Protein AF-A0A151B4B2-F1 (afdb_monomer)

Radius of gyration: 19.48 Å; Cα contacts (8 Å, |Δi|>4): 189; chains: 1; bounding box: 44×30×53 Å

Foldseek 3Di:
DLLCLDPPRPCNVVVVVVLVVCVVVVHAAADEPLRLVVQLVVQLLVLLLCQLLCQLVVHDHLADPVLSVVLLVLADPVQNVVSVVSDPVCNVVGPSVVSLVVLCVDPVSVVSSVSSNVVSVVSSVCVCVVSVYDYQYQDPQLQVQLVVCCVPLVDDSSVSSQLSSCQVVVNQEDEDQDPSCVSPPPRNHHYHHD

Sequence (194 aa):
MLTLLYNKDPKNKECILTLKVLMNSGCNLYINDIISAEVLNNITKKLFINDIKYSALKTEPLNSKSNINLIISCFNKHDRKIIKERKLEKYNRIPFNKYFYNISKSDWKKDLLKIYYVKAVELHSLLVNSLNLKYLSIDRKTVDLAKQYMKEYMMSVNDSYHIACAEYNNINYFITLDSDFKALKKSKVIILKI

Mean predicted aligned error: 3.89 Å

Secondary structure (DSSP, 8-state):
-HHHH-TTSTTHHHHHHHHHHHHHTTPPPEEEHHHHHHHHHHHHHHHHHHHHHHHHHT---SS-HHHHHHHHHTS-HHHHHHHHHT-GGGGGGS-HHHHHHHHHTSTTTGGGGHHHHHHHHHHHHHHHHHTTPEEE---HHHHHHHHHHHHHH---HHHHHHHHHHHHTT--EEEES-SGGGG--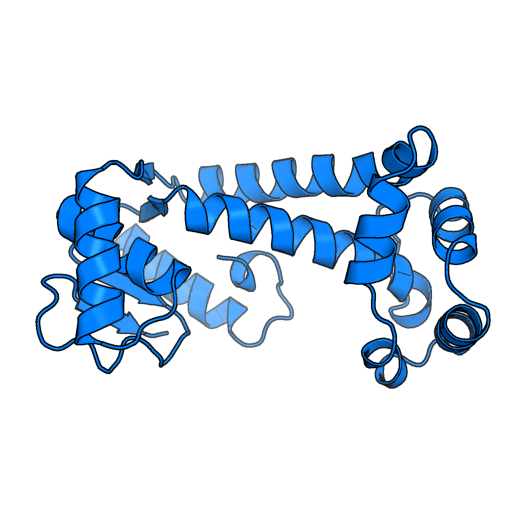S-SSEEEE-

Organism: NCBI:txid1121338

Structure (mmCIF, N/CA/C/O backbone):
data_AF-A0A151B4B2-F1
#
_entry.id   AF-A0A151B4B2-F1
#
loop_
_atom_site.group_PDB
_atom_site.id
_atom_site.type_symbol
_atom_site.label_atom_id
_atom_site.label_alt_id
_atom_site.label_comp_id
_atom_site.label_asym_id
_atom_site.label_entity_id
_atom_site.label_seq_id
_atom_site.pdbx_PDB_ins_code
_atom_site.Cartn_x
_atom_site.Cartn_y
_atom_site.Cartn_z
_atom_site.occupancy
_atom_site.B_iso_or_equiv
_atom_site.auth_seq_id
_atom_site.auth_comp_id
_atom_site.auth_asym_id
_atom_site.auth_atom_id
_atom_site.pdbx_PDB_model_num
ATOM 1 N N . MET A 1 1 ? 2.366 -0.061 8.784 1.00 86.12 1 MET A N 1
ATOM 2 C CA . MET A 1 1 ? 2.773 -1.381 8.228 1.00 86.12 1 MET A CA 1
ATOM 3 C C . MET A 1 1 ? 3.775 -1.284 7.086 1.00 86.12 1 MET A C 1
ATOM 5 O O . MET A 1 1 ? 4.838 -1.871 7.210 1.00 86.12 1 MET A O 1
ATOM 9 N N . LEU A 1 2 ? 3.485 -0.560 5.995 1.00 89.00 2 LEU A N 1
ATOM 10 C CA . LEU A 1 2 ? 4.384 -0.493 4.827 1.00 89.00 2 LEU A CA 1
ATOM 11 C C . LEU A 1 2 ? 5.820 -0.105 5.186 1.00 89.00 2 LEU A C 1
ATOM 13 O O . LEU A 1 2 ? 6.749 -0.762 4.732 1.00 89.00 2 LEU A O 1
ATOM 17 N N . THR A 1 3 ? 5.995 0.899 6.044 1.00 91.31 3 THR A N 1
ATOM 18 C CA . THR A 1 3 ? 7.295 1.351 6.560 1.00 91.31 3 THR A CA 1
ATOM 19 C C . THR A 1 3 ? 8.163 0.211 7.095 1.00 91.31 3 THR A C 1
ATOM 21 O O . THR A 1 3 ? 9.370 0.235 6.889 1.00 91.31 3 THR A O 1
ATOM 24 N N . LEU A 1 4 ? 7.578 -0.836 7.689 1.00 90.75 4 LEU A N 1
ATOM 25 C CA . LEU A 1 4 ? 8.310 -1.982 8.248 1.00 90.75 4 LEU A CA 1
ATOM 26 C C . LEU A 1 4 ? 8.973 -2.852 7.173 1.00 90.75 4 LEU A C 1
ATOM 28 O O . LEU A 1 4 ? 10.004 -3.462 7.433 1.00 90.75 4 LEU A O 1
ATOM 32 N N . LEU A 1 5 ? 8.414 -2.877 5.961 1.00 87.81 5 LEU A N 1
ATOM 33 C CA . LEU A 1 5 ? 8.931 -3.664 4.837 1.00 87.81 5 LEU A CA 1
ATOM 34 C C . LEU A 1 5 ? 10.086 -2.973 4.102 1.00 87.81 5 LEU A C 1
ATOM 36 O O . LEU A 1 5 ? 10.762 -3.602 3.291 1.00 87.81 5 LEU A O 1
ATOM 40 N N . TYR A 1 6 ? 10.316 -1.682 4.353 1.00 85.44 6 TYR A N 1
ATOM 41 C CA . TYR A 1 6 ? 11.319 -0.891 3.644 1.00 85.44 6 TYR A CA 1
ATOM 42 C C . TYR A 1 6 ? 12.344 -0.328 4.625 1.00 85.44 6 TYR A C 1
ATOM 44 O O . TYR A 1 6 ? 12.156 0.737 5.197 1.00 85.44 6 TYR A O 1
ATOM 52 N N . ASN A 1 7 ? 13.475 -1.018 4.762 1.00 84.75 7 ASN A N 1
ATOM 53 C CA . ASN A 1 7 ? 14.588 -0.626 5.636 1.00 84.75 7 ASN A CA 1
ATOM 54 C C . ASN A 1 7 ? 15.166 0.778 5.365 1.00 84.75 7 ASN A C 1
ATOM 56 O O . ASN A 1 7 ? 15.754 1.378 6.256 1.00 84.75 7 ASN A O 1
ATOM 60 N N . LYS A 1 8 ? 15.010 1.303 4.143 1.00 86.44 8 LYS A N 1
ATOM 61 C CA . LYS A 1 8 ? 15.430 2.662 3.763 1.00 86.44 8 LYS A CA 1
ATOM 62 C C . LYS A 1 8 ? 14.394 3.746 4.088 1.00 86.44 8 LYS A C 1
ATOM 64 O O . LYS A 1 8 ? 14.651 4.913 3.812 1.00 86.44 8 LYS A O 1
ATOM 69 N N . ASP A 1 9 ? 13.219 3.381 4.598 1.00 89.81 9 ASP A N 1
ATOM 70 C CA . ASP A 1 9 ? 12.218 4.355 5.033 1.00 89.81 9 ASP A CA 1
ATOM 71 C C . ASP A 1 9 ? 12.720 5.082 6.299 1.00 89.81 9 ASP A C 1
ATOM 73 O O . ASP A 1 9 ? 13.119 4.408 7.254 1.00 89.81 9 ASP A O 1
ATOM 77 N N . PRO A 1 10 ? 12.718 6.430 6.344 1.00 91.81 10 PRO A N 1
ATOM 78 C CA . PRO A 1 10 ? 13.235 7.186 7.487 1.00 91.81 10 PRO A CA 1
ATOM 79 C C . PRO A 1 10 ? 12.567 6.835 8.821 1.00 91.81 10 PRO A C 1
ATOM 81 O O . PRO A 1 10 ? 13.207 6.916 9.868 1.00 91.81 10 PRO A O 1
ATOM 84 N N . LYS A 1 11 ? 11.298 6.409 8.791 1.00 93.81 11 LYS A N 1
ATOM 85 C CA . LYS A 1 11 ? 10.523 6.027 9.978 1.00 93.81 11 LYS A CA 1
ATOM 86 C C . LYS A 1 11 ? 10.627 4.534 10.308 1.00 93.81 11 LYS A C 1
ATOM 88 O O . LYS A 1 11 ? 10.053 4.097 11.303 1.00 93.81 11 LYS A O 1
ATOM 93 N N . ASN A 1 12 ? 11.373 3.738 9.530 1.00 94.69 12 ASN A N 1
ATOM 94 C CA . ASN A 1 12 ? 11.485 2.285 9.719 1.00 94.69 12 ASN A CA 1
ATOM 95 C C . ASN A 1 12 ? 11.989 1.911 11.116 1.00 94.69 12 ASN A C 1
ATOM 97 O O . ASN A 1 12 ? 11.317 1.168 11.831 1.00 94.69 12 ASN A O 1
ATOM 101 N N . LYS A 1 13 ? 13.142 2.457 11.518 1.00 94.25 13 LYS A N 1
ATOM 102 C CA . LYS A 1 13 ? 13.772 2.135 12.806 1.00 94.25 13 LYS A CA 1
ATOM 103 C C . LYS A 1 13 ? 12.863 2.492 13.982 1.00 94.25 13 LYS A C 1
ATOM 105 O O . LYS A 1 13 ? 12.716 1.695 14.901 1.00 94.25 13 LYS A O 1
ATOM 110 N N . GLU A 1 14 ? 12.247 3.667 13.928 1.00 94.56 14 GLU A N 1
ATOM 111 C CA . GLU A 1 14 ? 11.328 4.148 14.958 1.00 94.56 14 GLU A CA 1
ATOM 112 C C . GLU A 1 14 ? 10.089 3.251 15.065 1.00 94.56 14 GLU A C 1
ATOM 114 O O . GLU A 1 14 ? 9.779 2.768 16.149 1.00 94.56 14 GLU A O 1
ATOM 119 N N . CYS A 1 15 ? 9.459 2.903 13.937 1.00 94.81 15 CYS A N 1
ATOM 120 C CA . CYS A 1 15 ? 8.319 1.984 13.919 1.00 94.81 15 CYS A CA 1
ATOM 121 C C . CYS A 1 15 ? 8.668 0.604 14.497 1.00 94.81 15 CYS A C 1
ATOM 123 O O . CYS A 1 15 ? 7.874 0.033 15.243 1.00 94.81 15 CYS A O 1
ATOM 125 N N . ILE A 1 16 ? 9.848 0.061 14.169 1.00 93.50 16 ILE A N 1
ATOM 126 C CA . ILE A 1 16 ? 10.309 -1.227 14.711 1.00 93.50 16 ILE A CA 1
ATOM 127 C C . ILE A 1 16 ? 10.479 -1.143 16.229 1.00 93.50 16 ILE A C 1
ATOM 129 O O . ILE A 1 16 ? 10.060 -2.058 16.936 1.00 93.50 16 ILE A O 1
ATOM 133 N N . LEU A 1 17 ? 11.095 -0.074 16.738 1.00 94.12 17 LEU A N 1
ATOM 134 C CA . LEU A 1 17 ? 11.304 0.105 18.175 1.00 94.12 17 LEU A CA 1
ATOM 135 C C . LEU A 1 17 ? 9.974 0.236 18.919 1.00 94.12 17 LEU A C 1
ATOM 137 O O . LEU A 1 17 ? 9.768 -0.477 19.898 1.00 94.12 17 LEU A O 1
ATOM 141 N N . THR A 1 18 ? 9.051 1.059 18.419 1.00 93.56 18 THR A N 1
ATOM 142 C CA . THR A 1 18 ? 7.719 1.216 19.020 1.00 93.56 18 THR A CA 1
ATOM 143 C C . THR A 1 18 ? 6.964 -0.109 19.060 1.00 93.56 18 THR A C 1
ATOM 145 O O . THR A 1 18 ? 6.427 -0.481 20.101 1.00 93.56 18 THR A O 1
ATOM 148 N N . LEU A 1 19 ? 6.965 -0.874 17.963 1.00 92.94 19 LEU A N 1
ATOM 149 C CA . LEU A 1 19 ? 6.299 -2.180 17.932 1.00 92.94 19 LEU A CA 1
ATOM 150 C C . LEU A 1 19 ? 6.933 -3.183 18.890 1.00 92.94 19 LEU A C 1
ATOM 152 O O . LEU A 1 19 ? 6.206 -3.900 19.570 1.00 92.94 19 LEU A O 1
ATOM 156 N N . LYS A 1 20 ? 8.266 -3.209 18.998 1.00 92.88 20 LYS A N 1
ATOM 157 C CA . LYS A 1 20 ? 8.953 -4.062 19.977 1.00 92.88 20 LYS A CA 1
ATOM 158 C C . LYS A 1 20 ? 8.528 -3.741 21.405 1.00 92.88 20 LYS A C 1
ATOM 160 O O . LYS A 1 20 ? 8.268 -4.665 22.166 1.00 92.88 20 LYS A O 1
ATOM 165 N N . VAL A 1 21 ? 8.435 -2.458 21.758 1.00 94.44 21 VAL A N 1
ATOM 166 C CA . VAL A 1 21 ? 7.967 -2.038 23.087 1.00 94.44 21 VAL A CA 1
ATOM 167 C C . VAL A 1 21 ? 6.544 -2.538 23.329 1.00 94.44 21 VAL A C 1
ATOM 169 O O . VAL A 1 21 ? 6.311 -3.217 24.321 1.00 94.44 21 VAL A O 1
ATOM 172 N N . LEU A 1 22 ? 5.621 -2.296 22.395 1.00 92.50 22 LEU A N 1
ATOM 173 C CA . LEU A 1 22 ? 4.224 -2.726 22.522 1.00 92.50 22 LEU A CA 1
ATOM 174 C C . LEU A 1 22 ? 4.087 -4.249 22.661 1.00 92.50 22 LEU A C 1
ATOM 176 O O . LEU A 1 22 ? 3.362 -4.729 23.529 1.00 92.50 22 LEU A O 1
ATOM 180 N N . MET A 1 23 ? 4.809 -5.013 21.840 1.00 92.06 23 MET A N 1
ATOM 181 C CA . MET A 1 23 ? 4.801 -6.477 21.910 1.00 92.06 23 MET A CA 1
ATOM 182 C C . MET A 1 23 ? 5.360 -6.980 23.247 1.00 92.06 23 MET A C 1
ATOM 184 O O . MET A 1 23 ? 4.764 -7.859 23.864 1.00 92.06 23 MET A O 1
ATOM 188 N N . ASN A 1 24 ? 6.454 -6.389 23.737 1.00 94.31 24 ASN A N 1
ATOM 189 C CA . ASN A 1 24 ? 7.050 -6.748 25.028 1.00 94.31 24 ASN A CA 1
ATOM 190 C C . ASN A 1 24 ? 6.163 -6.361 26.221 1.00 94.31 24 ASN A C 1
ATOM 192 O O . ASN A 1 24 ? 6.229 -7.004 27.264 1.00 94.31 24 ASN A O 1
ATOM 196 N N . SER A 1 25 ? 5.317 -5.341 26.070 1.00 94.19 25 SER A N 1
ATOM 197 C CA . SER A 1 25 ? 4.301 -4.957 27.056 1.00 94.19 25 SER A CA 1
ATOM 198 C C . SER A 1 25 ? 3.043 -5.836 27.017 1.00 94.19 25 SER A C 1
ATOM 200 O O . SER A 1 25 ? 2.088 -5.557 27.737 1.00 94.19 25 SER A O 1
ATOM 202 N N . GLY A 1 26 ? 3.011 -6.888 26.190 1.00 93.19 26 GLY A N 1
ATOM 203 C CA . GLY A 1 26 ? 1.876 -7.807 26.087 1.00 93.19 26 GLY A CA 1
ATOM 204 C C . GLY A 1 26 ? 0.701 -7.268 25.265 1.00 93.19 26 GLY A C 1
ATOM 205 O O . GLY A 1 26 ? -0.403 -7.811 25.347 1.00 93.19 26 GLY A O 1
ATOM 206 N N . CYS A 1 27 ? 0.899 -6.211 24.469 1.00 94.56 27 CYS A N 1
ATOM 207 C CA . CYS A 1 27 ? -0.156 -5.695 23.602 1.00 94.56 27 CYS A CA 1
ATOM 208 C C . CYS A 1 27 ? -0.474 -6.684 22.474 1.00 94.56 27 CYS A C 1
ATOM 210 O O . CYS A 1 27 ? 0.411 -7.168 21.769 1.00 94.56 27 CYS A O 1
ATOM 212 N N . ASN A 1 28 ? -1.767 -6.918 22.246 1.00 95.31 28 ASN A N 1
ATOM 213 C CA . ASN A 1 28 ? -2.236 -7.610 21.051 1.00 95.31 28 ASN A CA 1
ATOM 214 C C . ASN A 1 28 ? -2.260 -6.632 19.871 1.00 95.31 28 ASN A C 1
ATOM 216 O O . ASN A 1 28 ? -2.797 -5.530 19.990 1.00 95.31 28 ASN A O 1
ATOM 220 N N . LEU A 1 29 ? -1.710 -7.049 18.732 1.00 95.69 29 LEU A N 1
ATOM 221 C CA . LEU A 1 29 ? -1.694 -6.254 17.510 1.00 95.69 29 LEU A CA 1
ATOM 222 C C . LEU A 1 29 ? -2.810 -6.705 16.566 1.00 95.69 29 LEU A C 1
ATOM 224 O O . LEU A 1 29 ? -3.018 -7.901 16.351 1.00 95.69 29 LEU A O 1
ATOM 228 N N . TYR A 1 30 ? -3.507 -5.731 15.985 1.00 96.44 30 TYR A N 1
ATOM 229 C CA . TYR A 1 30 ? -4.660 -5.959 15.122 1.00 96.44 30 TYR A CA 1
ATOM 230 C C . TYR A 1 30 ? -4.512 -5.223 13.796 1.00 96.44 30 TYR A C 1
ATOM 232 O O . TYR A 1 30 ? -3.897 -4.158 13.725 1.00 96.44 30 TYR A O 1
ATOM 240 N N . ILE A 1 31 ? -5.128 -5.778 12.759 1.00 96.44 31 ILE A N 1
ATOM 241 C CA . ILE A 1 31 ? -5.321 -5.138 11.458 1.00 96.44 31 ILE A CA 1
ATOM 242 C C . ILE A 1 31 ? -6.750 -5.366 10.988 1.00 96.44 31 ILE A C 1
ATOM 244 O O . ILE A 1 31 ? -7.359 -6.374 11.329 1.00 96.44 31 ILE A O 1
ATOM 248 N N . ASN A 1 32 ? -7.283 -4.441 10.199 1.00 95.50 32 ASN A N 1
ATOM 249 C CA . ASN A 1 32 ? -8.583 -4.619 9.555 1.00 95.50 32 ASN A CA 1
ATOM 250 C C . ASN A 1 32 ? -8.430 -4.913 8.059 1.00 95.50 32 ASN A C 1
ATOM 252 O O . ASN A 1 32 ? -7.347 -4.760 7.482 1.00 95.50 32 ASN A O 1
ATOM 256 N N . ASP A 1 33 ? -9.542 -5.304 7.440 1.00 93.69 33 ASP A N 1
ATOM 257 C CA . ASP A 1 33 ? -9.607 -5.685 6.027 1.00 93.69 33 ASP A CA 1
ATOM 258 C C . ASP A 1 33 ? -9.089 -4.581 5.084 1.00 93.69 33 ASP A C 1
ATOM 260 O O . ASP A 1 33 ? -8.379 -4.872 4.119 1.00 93.69 33 ASP A O 1
ATOM 264 N N . ILE A 1 34 ? -9.376 -3.304 5.382 1.00 95.56 34 ILE A N 1
ATOM 265 C CA . ILE A 1 34 ? -8.927 -2.166 4.558 1.00 95.56 34 ILE A CA 1
ATOM 266 C C . ILE A 1 34 ? -7.413 -1.994 4.661 1.00 95.56 34 ILE A C 1
ATOM 268 O O . ILE A 1 34 ? -6.755 -1.919 3.625 1.00 95.56 34 ILE A O 1
ATOM 272 N N . ILE A 1 35 ? -6.844 -2.011 5.874 1.00 95.00 35 ILE A N 1
ATOM 273 C CA . ILE A 1 35 ? -5.385 -1.926 6.071 1.00 95.00 35 ILE A CA 1
ATOM 274 C C . ILE A 1 35 ? -4.697 -3.050 5.293 1.00 95.00 35 ILE A C 1
ATOM 276 O O . ILE A 1 35 ? -3.720 -2.808 4.584 1.00 95.00 35 ILE A O 1
ATOM 280 N N . SER A 1 36 ? -5.209 -4.279 5.394 1.00 95.31 36 SER A N 1
ATOM 281 C CA . SER A 1 36 ? -4.630 -5.425 4.691 1.00 95.31 36 SER A CA 1
ATOM 282 C C . SER A 1 36 ? -4.663 -5.240 3.168 1.00 95.31 36 SER A C 1
ATOM 284 O O . SER A 1 36 ? -3.625 -5.361 2.504 1.00 95.31 36 SER A O 1
ATOM 286 N N . ALA A 1 37 ? -5.817 -4.861 2.611 1.00 95.50 37 ALA A N 1
ATOM 287 C CA . ALA A 1 37 ? -5.979 -4.623 1.178 1.00 95.50 37 ALA A CA 1
ATOM 288 C C . ALA A 1 37 ? -5.073 -3.490 0.665 1.00 95.50 37 ALA A C 1
ATOM 290 O O . ALA A 1 37 ? -4.428 -3.620 -0.383 1.00 95.50 37 ALA A O 1
ATOM 291 N N . GLU A 1 38 ? -4.974 -2.387 1.406 1.00 95.00 38 GLU A N 1
ATOM 292 C CA . GLU A 1 38 ? -4.111 -1.259 1.059 1.00 95.00 38 GLU A CA 1
ATOM 293 C C . GLU A 1 38 ? -2.634 -1.625 1.100 1.00 95.00 38 GLU A C 1
ATOM 295 O O . GLU A 1 38 ? -1.881 -1.265 0.188 1.00 95.00 38 GLU A O 1
ATOM 300 N N . VAL A 1 39 ? -2.202 -2.352 2.132 1.00 95.44 39 VAL A N 1
ATOM 301 C CA . VAL A 1 39 ? -0.818 -2.811 2.252 1.00 95.44 39 VAL A CA 1
ATOM 302 C C . VAL A 1 39 ? -0.470 -3.719 1.074 1.00 95.44 39 VAL A C 1
ATOM 304 O O . VAL A 1 39 ? 0.532 -3.466 0.406 1.00 95.44 39 VAL A O 1
ATOM 307 N N . LEU A 1 40 ? -1.307 -4.708 0.745 1.00 96.62 40 LEU A N 1
ATOM 308 C CA . LEU A 1 40 ? -1.103 -5.594 -0.410 1.00 96.62 40 LEU A CA 1
ATOM 309 C C . LEU A 1 40 ? -0.999 -4.817 -1.731 1.00 96.62 40 LEU A C 1
ATOM 311 O O . LEU A 1 40 ? -0.064 -5.027 -2.512 1.00 96.62 40 LEU A O 1
ATOM 315 N N . ASN A 1 41 ? -1.918 -3.879 -1.970 1.00 95.38 41 ASN A N 1
ATOM 316 C CA . ASN A 1 41 ? -1.925 -3.044 -3.174 1.00 95.38 41 ASN A CA 1
ATOM 317 C C . ASN A 1 41 ? -0.643 -2.202 -3.285 1.00 95.38 41 ASN A C 1
ATOM 319 O O . ASN A 1 41 ? -0.023 -2.122 -4.349 1.00 95.38 41 ASN A O 1
ATOM 323 N N . ASN A 1 42 ? -0.215 -1.601 -2.176 1.00 95.12 42 ASN A N 1
ATOM 324 C CA . ASN A 1 42 ? 0.976 -0.760 -2.133 1.00 95.12 42 ASN A CA 1
ATOM 325 C C . ASN A 1 42 ? 2.272 -1.564 -2.277 1.00 95.12 42 ASN A C 1
ATOM 327 O O . ASN A 1 42 ? 3.171 -1.118 -2.993 1.00 95.12 42 ASN A O 1
ATOM 331 N N . ILE A 1 43 ? 2.376 -2.751 -1.667 1.00 96.50 43 ILE A N 1
ATOM 332 C CA . ILE A 1 43 ? 3.520 -3.650 -1.882 1.00 96.50 43 ILE A CA 1
ATOM 333 C C . ILE A 1 43 ? 3.606 -4.018 -3.363 1.00 96.50 43 ILE A C 1
ATOM 335 O O . ILE A 1 43 ? 4.648 -3.806 -3.980 1.00 96.50 43 ILE A O 1
ATOM 339 N N . THR A 1 44 ? 2.503 -4.484 -3.955 1.00 97.00 44 THR A N 1
ATOM 340 C CA . THR A 1 44 ? 2.454 -4.910 -5.364 1.00 97.00 44 THR A CA 1
ATOM 341 C C . THR A 1 44 ? 2.939 -3.801 -6.302 1.00 97.00 44 THR A C 1
ATOM 343 O O . THR A 1 44 ? 3.843 -4.008 -7.116 1.00 97.00 44 THR A O 1
ATOM 346 N N . LYS A 1 45 ? 2.394 -2.586 -6.152 1.00 95.31 45 LYS A N 1
ATOM 347 C CA . LYS A 1 45 ? 2.780 -1.421 -6.964 1.00 95.31 45 LYS A CA 1
ATOM 348 C C . LYS A 1 45 ? 4.238 -1.030 -6.755 1.00 95.31 45 LYS A C 1
ATOM 350 O O . LYS A 1 45 ? 4.929 -0.704 -7.718 1.00 95.31 45 LYS A O 1
ATOM 355 N N . LYS A 1 46 ? 4.725 -1.055 -5.515 1.00 94.88 46 LYS A N 1
ATOM 356 C CA . LYS A 1 46 ? 6.101 -0.661 -5.202 1.00 94.88 46 LYS A CA 1
ATOM 357 C C . LYS A 1 46 ? 7.116 -1.673 -5.732 1.00 94.88 46 LYS A C 1
ATOM 359 O O . LYS A 1 46 ? 8.133 -1.246 -6.271 1.00 94.88 46 LYS A O 1
ATOM 364 N N . LEU A 1 47 ? 6.817 -2.973 -5.676 1.00 96.06 47 LEU A N 1
ATOM 365 C CA . LEU A 1 47 ? 7.623 -4.017 -6.320 1.00 96.06 47 LEU A CA 1
ATOM 366 C C . LEU A 1 47 ? 7.715 -3.796 -7.834 1.00 96.06 47 LEU A C 1
ATOM 368 O O . LEU A 1 47 ? 8.818 -3.734 -8.369 1.00 96.06 47 LEU A O 1
ATOM 372 N N . PHE A 1 48 ? 6.578 -3.572 -8.501 1.00 97.69 48 PHE A N 1
ATOM 373 C CA . PHE A 1 48 ? 6.545 -3.241 -9.928 1.00 97.69 48 PHE A CA 1
ATOM 374 C C . PHE A 1 48 ? 7.417 -2.019 -10.254 1.00 97.69 48 PHE A C 1
ATOM 376 O O . PHE A 1 48 ? 8.268 -2.072 -11.137 1.00 97.69 48 PHE A O 1
ATOM 383 N N . ILE A 1 49 ? 7.249 -0.916 -9.519 1.00 96.19 49 ILE A N 1
ATOM 384 C CA . ILE A 1 49 ? 8.005 0.323 -9.752 1.00 96.19 49 ILE A CA 1
ATOM 385 C C . ILE A 1 49 ? 9.509 0.113 -9.531 1.00 96.19 49 ILE A C 1
ATOM 387 O O . ILE A 1 49 ? 10.315 0.636 -10.304 1.00 96.19 49 ILE A O 1
ATOM 391 N N . ASN A 1 50 ? 9.891 -0.626 -8.488 1.00 94.88 50 ASN A N 1
ATOM 392 C CA . ASN A 1 50 ? 11.290 -0.927 -8.191 1.00 94.88 50 ASN A CA 1
ATOM 393 C C . ASN A 1 50 ? 11.934 -1.743 -9.312 1.00 94.88 50 ASN A C 1
ATOM 395 O O . ASN A 1 50 ? 13.045 -1.417 -9.727 1.00 94.88 50 ASN A O 1
ATOM 399 N N . ASP A 1 51 ? 11.212 -2.714 -9.865 1.00 96.75 51 ASP A N 1
ATOM 400 C CA . ASP A 1 51 ? 11.676 -3.487 -11.012 1.00 96.75 51 ASP A CA 1
ATOM 401 C C . ASP A 1 51 ? 11.878 -2.625 -12.249 1.00 96.75 51 ASP A C 1
ATOM 403 O O . ASP A 1 51 ? 12.889 -2.771 -12.916 1.00 96.75 51 ASP A O 1
ATOM 407 N N . ILE A 1 52 ? 11.005 -1.660 -12.543 1.00 97.25 52 ILE A N 1
ATOM 408 C CA . ILE A 1 52 ? 11.252 -0.737 -13.669 1.00 97.25 52 ILE A CA 1
ATOM 409 C C . ILE A 1 52 ? 12.452 0.188 -13.394 1.00 97.25 52 ILE A C 1
ATOM 411 O O . ILE A 1 52 ? 13.139 0.643 -14.314 1.00 97.25 52 ILE A O 1
ATOM 415 N N . LYS A 1 53 ? 12.737 0.465 -12.118 1.00 96.06 53 LYS A N 1
ATOM 416 C CA . LYS A 1 53 ? 13.869 1.282 -11.659 1.00 96.06 53 LYS A CA 1
ATOM 417 C C . LYS A 1 53 ? 15.178 0.505 -11.512 1.00 96.06 53 LYS A C 1
ATOM 419 O O . LYS A 1 53 ? 16.198 1.153 -11.282 1.00 96.06 53 LYS A O 1
ATOM 424 N N . TYR A 1 54 ? 15.193 -0.821 -11.676 1.00 95.69 54 TYR A N 1
ATOM 425 C CA . TYR A 1 54 ? 16.334 -1.674 -11.307 1.00 95.69 54 TYR A CA 1
ATOM 426 C C . TYR A 1 54 ? 17.674 -1.191 -11.888 1.00 95.69 54 TYR A C 1
ATOM 428 O O . TYR A 1 54 ? 18.676 -1.103 -11.183 1.00 95.69 54 TYR A O 1
ATOM 436 N N . SER A 1 55 ? 17.676 -0.779 -13.162 1.00 91.56 55 SER A N 1
ATOM 437 C CA . SER A 1 55 ? 18.876 -0.296 -13.855 1.00 91.56 55 SER A CA 1
ATOM 438 C C . SER A 1 55 ? 19.404 1.025 -13.293 1.00 91.56 55 SER A C 1
ATOM 440 O O . SER A 1 55 ? 20.613 1.235 -13.260 1.00 91.56 55 SER A O 1
ATOM 442 N N . ALA A 1 56 ? 18.513 1.923 -12.867 1.00 93.88 56 ALA A N 1
ATOM 443 C CA . ALA A 1 56 ? 18.882 3.198 -12.257 1.00 93.88 56 ALA A CA 1
ATOM 444 C C . ALA A 1 56 ? 19.315 3.016 -10.793 1.00 93.88 56 ALA A C 1
ATOM 446 O O . ALA A 1 56 ? 20.233 3.685 -10.328 1.00 93.88 56 ALA A O 1
ATOM 447 N N . LEU A 1 57 ? 18.687 2.072 -10.086 1.00 92.44 57 LEU A N 1
ATOM 448 C CA . LEU A 1 57 ? 19.019 1.714 -8.706 1.00 92.44 57 LEU A CA 1
ATOM 449 C C . LEU A 1 57 ? 20.263 0.822 -8.589 1.00 92.44 57 LEU A C 1
ATOM 451 O O . LEU A 1 57 ? 20.776 0.666 -7.484 1.00 92.44 57 LEU A O 1
ATOM 455 N N . LYS A 1 58 ? 20.748 0.257 -9.704 1.00 93.00 58 LYS A N 1
ATOM 456 C CA . LYS A 1 58 ? 21.824 -0.749 -9.746 1.00 93.00 58 LYS A CA 1
ATOM 457 C C . LYS A 1 58 ? 21.524 -1.956 -8.846 1.00 93.00 58 LYS A C 1
ATOM 459 O O . LYS A 1 58 ? 22.407 -2.471 -8.170 1.00 93.00 58 LYS A O 1
ATOM 464 N N . THR A 1 59 ? 20.268 -2.392 -8.839 1.00 93.12 59 THR A N 1
ATOM 465 C CA . THR A 1 59 ? 19.799 -3.551 -8.072 1.00 93.12 59 THR A CA 1
ATOM 466 C C . THR A 1 59 ? 19.383 -4.678 -9.002 1.00 93.12 59 THR A C 1
ATOM 468 O O . THR A 1 59 ? 19.015 -4.445 -10.157 1.00 93.12 59 THR A O 1
ATOM 471 N N . GLU A 1 60 ? 19.407 -5.905 -8.494 1.00 94.81 60 GLU A N 1
ATOM 472 C CA . GLU A 1 60 ? 18.799 -7.034 -9.186 1.00 94.81 60 GLU A CA 1
ATOM 473 C C . GLU A 1 60 ? 17.266 -6.889 -9.172 1.00 94.81 60 GLU A C 1
ATOM 475 O O . GLU A 1 60 ? 16.703 -6.537 -8.129 1.00 94.81 60 GLU A O 1
ATOM 480 N N . PRO A 1 61 ? 16.587 -7.061 -10.319 1.00 96.81 61 PRO A N 1
ATOM 481 C CA . PRO A 1 61 ? 15.134 -7.036 -10.354 1.00 96.81 61 PRO A CA 1
ATOM 482 C C . PRO A 1 61 ? 14.536 -8.343 -9.826 1.00 96.81 61 PRO A C 1
ATOM 484 O O . PRO A 1 61 ? 15.131 -9.409 -9.960 1.00 96.81 61 PRO A O 1
ATOM 487 N N . LEU A 1 62 ? 13.318 -8.263 -9.296 1.00 96.50 62 LEU A N 1
ATOM 488 C CA . LEU A 1 62 ? 12.526 -9.427 -8.906 1.00 96.50 62 LEU A CA 1
ATOM 489 C C . LEU A 1 62 ? 12.100 -10.247 -10.133 1.00 96.50 62 LEU A C 1
ATOM 491 O O . LEU A 1 62 ? 12.152 -11.473 -10.116 1.00 96.50 62 LEU A O 1
ATOM 495 N N . ASN A 1 63 ? 11.644 -9.578 -11.191 1.00 97.25 63 ASN A N 1
ATOM 496 C CA . ASN A 1 63 ? 11.232 -10.202 -12.443 1.00 97.25 63 ASN A CA 1
ATOM 497 C C . ASN A 1 63 ? 12.420 -10.363 -13.401 1.00 97.25 63 ASN A C 1
ATOM 499 O O . ASN A 1 63 ? 13.434 -9.670 -13.306 1.00 97.25 63 ASN A O 1
ATOM 503 N N . SER A 1 64 ? 12.287 -11.255 -14.382 1.00 97.12 64 SER A N 1
ATOM 504 C CA . SER A 1 64 ? 13.335 -11.448 -15.381 1.00 97.12 64 SER A CA 1
ATOM 505 C C . SER A 1 64 ? 13.541 -10.173 -16.209 1.00 97.12 64 SER A C 1
ATOM 507 O O . SER A 1 64 ? 12.594 -9.458 -16.551 1.00 97.12 64 SER A O 1
ATOM 509 N N . LYS A 1 65 ? 14.791 -9.902 -16.604 1.00 96.81 65 LYS A N 1
ATOM 510 C CA . LYS A 1 65 ? 15.122 -8.744 -17.456 1.00 96.81 65 LYS A CA 1
ATOM 511 C C . LYS A 1 65 ? 14.333 -8.754 -18.774 1.00 96.81 65 LYS A C 1
ATOM 513 O O . LYS A 1 65 ? 13.943 -7.697 -19.260 1.00 96.81 65 LYS A O 1
ATOM 518 N N . SER A 1 66 ? 14.066 -9.942 -19.325 1.00 96.94 66 SER A N 1
ATOM 519 C CA . SER A 1 66 ? 13.233 -10.113 -20.522 1.00 96.94 66 SER A CA 1
ATOM 520 C C . SER A 1 66 ? 11.796 -9.635 -20.284 1.00 96.94 66 SER A C 1
ATOM 522 O O . SER A 1 66 ? 11.302 -8.773 -21.012 1.00 96.94 66 SER A O 1
ATOM 524 N N . ASN A 1 67 ? 11.159 -10.097 -19.204 1.00 97.62 67 ASN A N 1
ATOM 525 C CA . ASN A 1 67 ? 9.802 -9.679 -18.845 1.00 97.62 67 ASN A CA 1
ATOM 526 C C . ASN A 1 67 ? 9.726 -8.179 -18.564 1.00 97.62 67 ASN A C 1
ATOM 528 O O . ASN A 1 67 ? 8.785 -7.519 -18.995 1.00 97.62 67 ASN A O 1
ATOM 532 N N . ILE A 1 68 ? 10.737 -7.614 -17.903 1.00 97.69 68 ILE A N 1
ATOM 533 C CA . ILE A 1 68 ? 10.810 -6.170 -17.659 1.00 97.69 68 ILE A CA 1
ATOM 534 C C . ILE A 1 68 ? 10.886 -5.395 -18.975 1.00 97.69 68 ILE A C 1
ATOM 536 O O . ILE A 1 68 ? 10.183 -4.399 -19.136 1.00 97.69 68 ILE A O 1
ATOM 540 N N . ASN A 1 69 ? 11.665 -5.861 -19.952 1.00 96.88 69 ASN A N 1
ATOM 541 C CA . ASN A 1 69 ? 11.708 -5.237 -21.275 1.00 96.88 69 ASN A CA 1
ATOM 542 C C . ASN A 1 69 ? 10.349 -5.312 -21.991 1.00 96.88 69 ASN A C 1
ATOM 544 O O . ASN A 1 69 ? 9.921 -4.318 -22.584 1.00 96.88 69 ASN A O 1
ATOM 548 N N . LEU A 1 70 ? 9.636 -6.440 -21.891 1.00 97.25 70 LEU A N 1
ATOM 549 C CA . LEU A 1 70 ? 8.273 -6.581 -22.420 1.00 97.25 70 LEU A CA 1
ATOM 550 C C . LEU A 1 70 ? 7.293 -5.623 -21.728 1.00 97.25 70 LEU A C 1
ATOM 552 O O . LEU A 1 70 ? 6.508 -4.950 -22.399 1.00 97.25 70 LEU A O 1
ATOM 556 N N . ILE A 1 71 ? 7.378 -5.481 -20.407 1.00 97.56 71 ILE A N 1
ATOM 557 C CA . ILE A 1 71 ? 6.585 -4.512 -19.642 1.00 97.56 71 ILE A CA 1
ATOM 558 C C . ILE A 1 71 ? 6.883 -3.083 -20.116 1.00 97.56 71 ILE A C 1
ATOM 560 O O . ILE A 1 71 ? 5.963 -2.351 -20.480 1.00 97.56 71 ILE A O 1
ATOM 564 N N . ILE A 1 72 ? 8.159 -2.689 -20.176 1.00 97.44 72 ILE A N 1
ATOM 565 C CA . ILE A 1 72 ? 8.591 -1.348 -20.608 1.00 97.44 72 ILE A CA 1
ATOM 566 C C . ILE A 1 72 ? 8.172 -1.076 -22.057 1.00 97.44 72 ILE A C 1
ATOM 568 O O . ILE A 1 72 ? 7.862 0.064 -22.399 1.00 97.44 72 ILE A O 1
ATOM 572 N N . SER A 1 73 ? 8.098 -2.094 -22.918 1.00 96.25 73 SER A N 1
ATOM 573 C CA . SER A 1 73 ? 7.621 -1.929 -24.299 1.00 96.25 73 SER A CA 1
ATOM 574 C C . SER A 1 73 ? 6.181 -1.400 -24.372 1.00 96.25 73 SER A C 1
ATOM 576 O O . SER A 1 73 ? 5.849 -0.655 -25.296 1.00 96.25 73 SER A O 1
ATOM 578 N N . CYS A 1 74 ? 5.360 -1.680 -23.351 1.00 96.12 74 CYS A N 1
ATOM 579 C CA . CYS A 1 74 ? 3.994 -1.167 -23.229 1.00 96.12 74 CYS A CA 1
ATOM 580 C C . CYS A 1 74 ? 3.935 0.321 -22.842 1.00 96.12 74 CYS A C 1
ATOM 582 O O . CYS A 1 74 ? 2.859 0.918 -22.878 1.00 96.12 74 CYS A O 1
ATOM 584 N N . PHE A 1 75 ? 5.061 0.926 -22.453 1.00 97.88 75 PHE A N 1
ATOM 585 C CA . PHE A 1 75 ? 5.114 2.329 -22.056 1.00 97.88 75 PHE A CA 1
ATOM 586 C C . PHE A 1 75 ? 5.162 3.217 -23.296 1.00 97.88 75 PHE A C 1
ATOM 588 O O . PHE A 1 75 ? 5.654 2.794 -24.340 1.00 97.88 75 PHE A O 1
ATOM 595 N N . ASN A 1 76 ? 4.685 4.459 -23.214 1.00 97.94 76 ASN A N 1
ATOM 596 C CA . ASN A 1 76 ? 4.780 5.381 -24.347 1.00 97.94 76 ASN A CA 1
ATOM 597 C C . ASN A 1 76 ? 6.254 5.744 -24.661 1.00 97.94 76 ASN A C 1
ATOM 599 O O . ASN A 1 76 ? 7.166 5.534 -23.856 1.00 97.94 76 ASN A O 1
ATOM 603 N N . LYS A 1 77 ? 6.511 6.309 -25.850 1.00 97.75 77 LYS A N 1
ATOM 604 C CA . LYS A 1 77 ? 7.875 6.652 -26.305 1.00 97.75 77 LYS A CA 1
ATOM 605 C C . LYS A 1 77 ? 8.609 7.593 -25.339 1.00 97.75 77 LYS A C 1
ATOM 607 O O . LYS A 1 77 ? 9.810 7.416 -25.135 1.00 97.75 77 LYS A O 1
ATOM 612 N N . HIS A 1 78 ? 7.901 8.563 -24.765 1.00 97.38 78 HIS A N 1
ATOM 613 C CA . HIS A 1 78 ? 8.455 9.546 -23.836 1.00 97.38 78 HIS A CA 1
ATOM 614 C C . HIS A 1 78 ? 8.931 8.888 -22.533 1.00 97.38 78 HIS A C 1
ATOM 616 O O . HIS A 1 78 ? 10.086 9.047 -22.142 1.00 97.38 78 HIS A O 1
ATOM 622 N N . ASP A 1 79 ? 8.100 8.058 -21.912 1.00 97.56 79 ASP A N 1
ATOM 623 C CA . ASP A 1 79 ? 8.410 7.437 -20.622 1.00 97.56 79 ASP A CA 1
ATOM 624 C C . ASP A 1 79 ? 9.498 6.368 -20.762 1.00 97.56 79 ASP A C 1
ATOM 626 O O . ASP A 1 79 ? 10.384 6.260 -19.914 1.00 97.56 79 ASP A O 1
ATOM 630 N N . ARG A 1 80 ? 9.528 5.644 -21.891 1.00 97.44 80 ARG A N 1
ATOM 631 C CA . ARG A 1 80 ? 10.657 4.757 -22.223 1.00 97.44 80 ARG A CA 1
ATOM 632 C C . ARG A 1 80 ? 11.975 5.522 -22.339 1.00 97.44 80 ARG A C 1
ATOM 634 O O . ARG A 1 80 ? 13.011 4.991 -21.944 1.00 97.44 80 ARG A O 1
ATOM 641 N N . LYS A 1 81 ? 11.961 6.749 -22.877 1.00 97.00 81 LYS A N 1
ATOM 642 C CA . LYS A 1 81 ? 13.159 7.602 -22.939 1.00 97.00 81 LYS A CA 1
ATOM 643 C C . LYS A 1 81 ? 13.631 7.963 -21.530 1.00 97.00 81 LYS A C 1
ATOM 645 O O . LYS A 1 81 ? 14.810 7.787 -21.247 1.00 97.00 81 LYS A O 1
ATOM 650 N N . ILE A 1 82 ? 12.718 8.352 -20.637 1.00 96.69 82 ILE A N 1
ATOM 651 C CA . ILE A 1 82 ? 13.046 8.637 -19.229 1.00 96.69 82 ILE A CA 1
ATOM 652 C C . ILE A 1 82 ? 13.713 7.429 -18.557 1.00 96.69 82 ILE A C 1
ATOM 654 O O . ILE A 1 82 ? 14.749 7.581 -17.912 1.00 96.69 82 ILE A O 1
ATOM 658 N N . ILE A 1 83 ? 13.166 6.224 -18.740 1.00 96.12 83 ILE A N 1
ATOM 659 C CA . ILE A 1 83 ? 13.735 4.996 -18.157 1.00 96.12 83 ILE A CA 1
ATOM 660 C C . ILE A 1 83 ? 15.155 4.740 -18.684 1.00 96.12 83 ILE A C 1
ATOM 662 O O . ILE A 1 83 ? 16.059 4.409 -17.916 1.00 96.12 83 ILE A O 1
ATOM 666 N N . LYS A 1 84 ? 15.386 4.940 -19.989 1.00 94.88 84 LYS A N 1
ATOM 667 C CA . LYS A 1 84 ? 16.713 4.777 -20.610 1.00 94.88 84 LYS A CA 1
ATOM 668 C C . LYS A 1 84 ? 17.754 5.762 -20.084 1.00 94.88 84 LYS A C 1
ATOM 670 O O . LYS A 1 84 ? 18.928 5.412 -20.043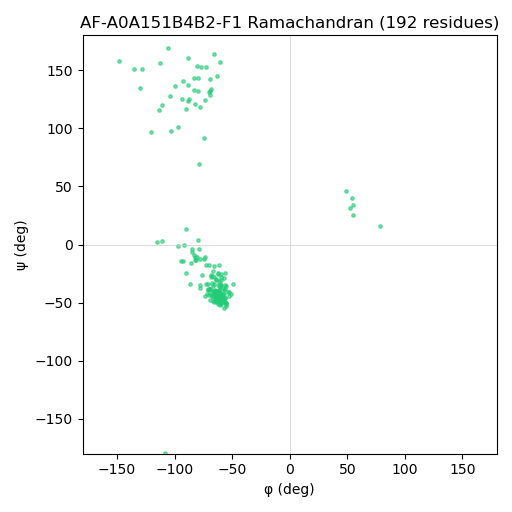 1.00 94.88 84 LYS A O 1
ATOM 675 N N . GLU A 1 85 ? 17.342 6.957 -19.667 1.00 95.00 85 GLU A N 1
ATOM 676 C CA . GLU A 1 85 ? 18.244 7.959 -19.086 1.00 95.00 85 GLU A CA 1
ATOM 677 C C . GLU A 1 85 ? 18.764 7.563 -17.694 1.00 95.00 85 GLU A C 1
ATOM 679 O O . GLU A 1 85 ? 19.763 8.123 -17.253 1.00 95.00 85 GLU A O 1
ATOM 684 N N . ARG A 1 86 ? 18.121 6.601 -17.006 1.00 93.62 86 ARG A N 1
ATOM 685 C CA . ARG A 1 86 ? 18.532 6.062 -15.689 1.00 93.62 86 ARG A CA 1
ATOM 686 C C . ARG A 1 86 ? 18.700 7.121 -14.587 1.00 93.62 86 ARG A C 1
ATOM 688 O O . ARG A 1 86 ? 19.417 6.910 -13.614 1.00 93.62 86 ARG A O 1
ATOM 695 N N . LYS A 1 87 ? 18.002 8.246 -14.729 1.00 93.06 87 LYS A N 1
ATOM 696 C CA . LYS A 1 87 ? 17.986 9.377 -13.795 1.00 93.06 87 LYS A CA 1
ATOM 697 C C . LYS A 1 87 ? 16.784 9.276 -12.863 1.00 93.06 87 LYS A C 1
ATOM 699 O O . LYS A 1 87 ? 15.663 9.560 -13.289 1.00 93.06 87 LYS A O 1
ATOM 704 N N . LEU A 1 88 ? 16.993 8.823 -11.623 1.00 91.56 88 LEU A N 1
ATOM 705 C CA . LEU A 1 88 ? 15.920 8.521 -10.660 1.00 91.56 88 LEU A CA 1
ATOM 706 C C . LEU A 1 88 ? 14.980 9.707 -10.418 1.00 91.56 88 LEU A C 1
ATOM 708 O O . LEU A 1 88 ? 13.771 9.512 -10.307 1.00 91.56 88 LEU A O 1
ATOM 712 N N . GLU A 1 89 ? 15.507 10.929 -10.419 1.00 93.56 89 GLU A N 1
ATOM 713 C CA . GLU A 1 89 ? 14.755 12.171 -10.240 1.00 93.56 89 GLU A CA 1
ATOM 714 C C . GLU A 1 89 ? 13.680 12.384 -11.318 1.00 93.56 89 GLU A C 1
ATOM 716 O O . GLU A 1 89 ? 12.662 13.033 -11.078 1.00 93.56 89 GLU A O 1
ATOM 721 N N . LYS A 1 90 ? 13.851 11.789 -12.505 1.00 93.31 90 LYS A N 1
ATOM 722 C CA . LYS A 1 90 ? 12.885 11.897 -13.605 1.00 93.31 90 LYS A CA 1
ATOM 723 C C . LYS A 1 90 ? 11.762 10.867 -13.533 1.00 93.31 90 LYS A C 1
ATOM 725 O O . LYS A 1 90 ? 10.734 11.061 -14.178 1.00 93.31 90 LYS A O 1
ATOM 730 N N . TYR A 1 91 ? 11.907 9.802 -12.742 1.00 93.75 91 TYR A N 1
ATOM 731 C CA . TYR A 1 91 ? 10.912 8.725 -12.677 1.00 93.75 91 TYR A CA 1
ATOM 732 C C . TYR A 1 91 ? 9.580 9.186 -12.076 1.00 93.75 91 TYR A C 1
ATOM 734 O O . TYR A 1 91 ? 8.551 8.598 -12.390 1.00 93.75 91 TYR A O 1
ATOM 742 N N . ASN A 1 92 ? 9.568 10.261 -11.281 1.00 92.31 92 ASN A N 1
ATOM 743 C CA . ASN A 1 92 ? 8.337 10.849 -10.734 1.00 92.31 92 ASN A CA 1
ATOM 744 C C . ASN A 1 92 ? 7.380 11.360 -11.826 1.00 92.31 92 ASN A C 1
ATOM 746 O O . ASN A 1 92 ? 6.197 11.547 -11.570 1.00 92.31 92 ASN A O 1
ATOM 750 N N . ARG A 1 93 ? 7.882 11.562 -13.052 1.00 94.12 93 ARG A N 1
ATOM 751 C CA . ARG A 1 93 ? 7.089 11.985 -14.215 1.00 94.12 93 ARG A CA 1
ATOM 752 C C . ARG A 1 93 ? 6.349 10.828 -14.890 1.00 94.12 93 ARG A C 1
ATOM 754 O O . ARG A 1 93 ? 5.491 11.074 -15.730 1.00 94.12 93 ARG A O 1
ATOM 761 N N . ILE A 1 94 ? 6.693 9.579 -14.566 1.00 96.56 94 ILE A N 1
ATOM 762 C CA . ILE A 1 94 ? 6.113 8.395 -15.203 1.00 96.56 94 ILE A CA 1
ATOM 763 C C . ILE A 1 94 ? 4.848 7.976 -14.438 1.00 96.56 94 ILE A C 1
ATOM 765 O O . ILE A 1 94 ? 4.929 7.661 -13.247 1.00 96.56 94 ILE A O 1
ATOM 769 N N . PRO A 1 95 ? 3.679 7.879 -15.098 1.00 97.00 95 PRO A N 1
ATOM 770 C CA . PRO A 1 95 ? 2.434 7.461 -14.460 1.00 97.00 95 PRO A CA 1
ATOM 771 C C . PRO A 1 95 ? 2.377 5.931 -14.289 1.00 97.00 95 PRO A C 1
ATOM 773 O O . PRO A 1 95 ? 1.592 5.247 -14.946 1.00 97.00 95 PRO A O 1
ATOM 776 N N . PHE A 1 96 ? 3.202 5.366 -13.402 1.00 97.25 96 PHE A N 1
ATOM 777 C CA . PHE A 1 96 ? 3.333 3.909 -13.217 1.00 97.25 96 PHE A CA 1
ATOM 778 C C . PHE A 1 96 ? 2.008 3.187 -12.972 1.00 97.25 96 PHE A C 1
ATOM 780 O O . PHE A 1 96 ? 1.781 2.133 -13.561 1.00 97.25 96 PHE A O 1
ATOM 787 N N . ASN A 1 97 ? 1.114 3.771 -12.169 1.00 95.50 97 ASN A N 1
ATOM 788 C CA . ASN A 1 97 ? -0.199 3.185 -11.897 1.00 95.50 97 ASN A CA 1
ATOM 789 C C . ASN A 1 97 ? -0.999 2.978 -13.189 1.00 95.50 97 ASN A C 1
ATOM 791 O O . ASN A 1 97 ? -1.575 1.914 -13.384 1.00 95.50 97 ASN A O 1
ATOM 795 N N . LYS A 1 98 ? -0.973 3.951 -14.110 1.00 96.81 98 LYS A N 1
ATOM 796 C CA . LYS A 1 98 ? -1.649 3.837 -15.410 1.00 96.81 98 LYS A CA 1
ATOM 797 C C . LYS A 1 98 ? -1.117 2.643 -16.202 1.00 96.81 98 LYS A C 1
ATOM 799 O O . LYS A 1 98 ? -1.904 1.885 -16.759 1.00 96.81 98 LYS A O 1
ATOM 804 N N . TYR A 1 99 ? 0.201 2.456 -16.234 1.00 97.38 99 TYR A N 1
ATOM 805 C CA . TYR A 1 99 ? 0.805 1.323 -16.935 1.00 97.38 99 TYR A CA 1
ATOM 806 C C . TYR A 1 99 ? 0.476 -0.011 -16.284 1.00 97.38 99 TYR A C 1
ATOM 808 O O . TYR A 1 99 ? 0.080 -0.933 -16.989 1.00 97.38 99 TYR A O 1
ATOM 816 N N . PHE A 1 100 ? 0.571 -0.091 -14.959 1.00 96.75 100 PHE A N 1
ATOM 817 C CA . PHE A 1 100 ? 0.214 -1.288 -14.209 1.00 96.75 100 PHE A CA 1
ATOM 818 C C . PHE A 1 100 ? -1.226 -1.730 -14.517 1.00 96.75 100 PHE A C 1
ATOM 820 O O . PHE A 1 100 ? -1.442 -2.860 -14.950 1.00 96.75 100 PHE A O 1
ATOM 827 N N . TYR A 1 101 ? -2.195 -0.812 -14.411 1.00 94.88 101 TYR A N 1
ATOM 828 C CA . TYR A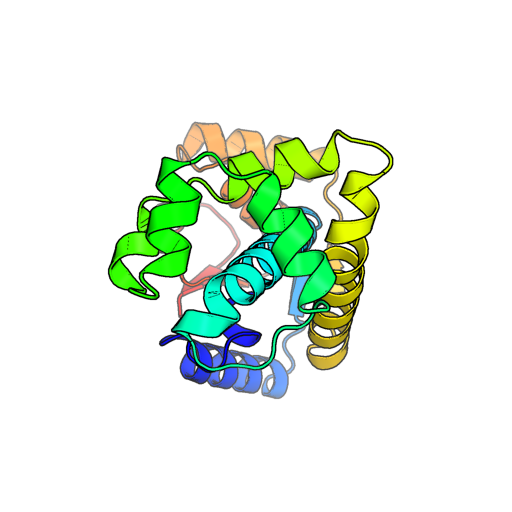 1 101 ? -3.605 -1.098 -14.702 1.00 94.88 101 TYR A CA 1
ATOM 829 C C . TYR A 1 101 ? -3.876 -1.426 -16.175 1.00 94.88 101 TYR A C 1
ATOM 831 O O . TYR A 1 101 ? -4.752 -2.227 -16.482 1.00 94.88 101 TYR A O 1
ATOM 839 N N . ASN A 1 102 ? -3.158 -0.812 -17.115 1.00 95.12 102 ASN A N 1
ATOM 840 C CA . ASN A 1 102 ? -3.339 -1.124 -18.533 1.00 95.12 102 ASN A CA 1
ATOM 841 C C . ASN A 1 102 ? -2.798 -2.513 -18.886 1.00 95.12 102 ASN A C 1
ATOM 843 O O . ASN A 1 102 ? -3.408 -3.228 -19.676 1.00 95.12 102 ASN A O 1
ATOM 847 N N . ILE A 1 103 ? -1.668 -2.902 -18.296 1.00 95.81 103 ILE A N 1
ATOM 848 C CA . ILE A 1 103 ? -1.076 -4.230 -18.478 1.00 95.81 103 ILE A CA 1
ATOM 849 C C . ILE A 1 103 ? -1.986 -5.297 -17.857 1.00 95.81 103 ILE A C 1
ATOM 851 O O . ILE A 1 103 ? -2.223 -6.323 -18.490 1.00 95.81 103 ILE A O 1
ATOM 855 N N . SER A 1 104 ? -2.569 -5.034 -16.682 1.00 93.56 104 SER A N 1
ATOM 856 C CA . SER A 1 104 ? -3.451 -5.988 -15.994 1.00 93.56 104 SER A CA 1
ATOM 857 C C . SER A 1 104 ? -4.762 -6.284 -16.732 1.00 93.56 104 SER A C 1
ATOM 859 O O . SER A 1 104 ? -5.407 -7.281 -16.431 1.00 93.56 104 SER A O 1
ATOM 861 N N . LYS A 1 105 ? -5.173 -5.436 -17.685 1.00 93.31 105 LYS A N 1
ATOM 862 C CA . LYS A 1 105 ? -6.391 -5.624 -18.496 1.00 93.31 105 LYS A CA 1
ATOM 863 C C . LYS A 1 105 ? -6.210 -6.560 -19.693 1.00 93.31 105 LYS A C 1
ATOM 865 O O . LYS A 1 105 ? -7.192 -6.891 -20.344 1.00 93.31 105 LYS A O 1
ATOM 870 N N . SER A 1 106 ? -4.979 -6.941 -20.029 1.00 92.62 106 SER A N 1
ATOM 871 C CA . SER A 1 106 ? -4.694 -7.814 -21.169 1.00 92.62 106 SER A CA 1
ATOM 872 C C . SER A 1 106 ? -4.378 -9.225 -20.686 1.00 92.62 106 SER A C 1
ATOM 874 O O . SER A 1 106 ? -3.491 -9.406 -19.854 1.00 92.62 106 SER A O 1
ATOM 876 N N . ASP A 1 107 ? -5.071 -10.223 -21.239 1.00 87.75 107 ASP A N 1
ATOM 877 C CA . ASP A 1 107 ? -5.006 -11.604 -20.749 1.00 87.75 107 ASP A CA 1
ATOM 878 C C . ASP A 1 107 ? -3.623 -12.238 -20.795 1.00 87.75 107 ASP A C 1
ATOM 880 O O . ASP A 1 107 ? -3.283 -12.988 -19.891 1.00 87.75 107 ASP A O 1
ATOM 884 N N . TRP A 1 108 ? -2.802 -11.906 -21.790 1.00 88.75 108 TRP A N 1
ATOM 885 C CA . TRP A 1 108 ? -1.429 -12.404 -21.849 1.00 88.75 108 TRP A CA 1
ATOM 886 C C . TRP A 1 108 ? -0.456 -11.519 -21.061 1.00 88.75 108 TRP A C 1
ATOM 888 O O . TRP A 1 108 ? 0.507 -12.003 -20.472 1.00 88.75 108 TRP A O 1
ATOM 898 N N . LYS A 1 109 ? -0.685 -10.197 -21.023 1.00 90.56 109 LYS A N 1
ATOM 899 C CA . LYS A 1 109 ? 0.229 -9.266 -20.343 1.00 90.56 109 LYS A CA 1
ATOM 900 C C . LYS A 1 109 ? 0.0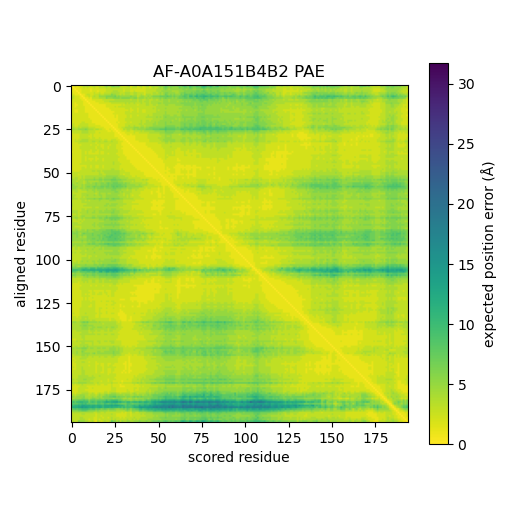85 -9.312 -18.828 1.00 90.56 109 LYS A C 1
ATOM 902 O O . LYS A 1 109 ? 1.051 -9.004 -18.134 1.00 90.56 109 LYS A O 1
ATOM 907 N N . LYS A 1 110 ? -1.086 -9.689 -18.304 1.00 92.38 110 LYS A N 1
ATOM 908 C CA . LYS A 1 110 ? -1.315 -9.804 -16.856 1.00 92.38 110 LYS A CA 1
ATOM 909 C C . LYS A 1 110 ? -0.367 -10.816 -16.208 1.00 92.38 110 LYS A C 1
ATOM 911 O O . LYS A 1 110 ? 0.065 -10.589 -15.080 1.00 92.38 110 LYS A O 1
ATOM 916 N N . ASP A 1 111 ? 0.051 -11.850 -16.939 1.00 94.81 111 ASP A N 1
ATOM 917 C CA . ASP A 1 111 ? 1.002 -12.848 -16.440 1.00 94.81 111 ASP A CA 1
ATOM 918 C C . ASP A 1 111 ? 2.389 -12.252 -16.169 1.00 94.81 111 ASP A C 1
ATOM 920 O O . ASP A 1 111 ? 3.064 -12.671 -15.228 1.00 94.81 111 ASP A O 1
ATOM 924 N N . LEU A 1 112 ? 2.777 -11.188 -16.887 1.00 95.88 112 LEU A N 1
ATOM 925 C CA . LEU A 1 112 ? 4.005 -10.435 -16.600 1.00 95.88 112 LEU A CA 1
ATOM 926 C C . LEU A 1 112 ? 3.973 -9.784 -15.209 1.00 95.88 112 LEU A C 1
ATOM 928 O O . LEU A 1 112 ? 5.029 -9.508 -14.640 1.00 95.88 112 LEU A O 1
ATOM 932 N N . LEU A 1 113 ? 2.777 -9.534 -14.663 1.00 96.75 113 LEU A N 1
ATOM 933 C CA . LEU A 1 113 ? 2.584 -8.930 -13.346 1.00 96.75 113 LEU A CA 1
ATOM 934 C C . LEU A 1 113 ? 2.445 -9.963 -12.223 1.00 96.75 113 LEU A C 1
ATOM 936 O O . LEU A 1 113 ? 2.555 -9.589 -11.055 1.00 96.75 113 LEU A O 1
ATOM 940 N N . LYS A 1 114 ? 2.226 -11.247 -12.543 1.00 96.00 114 LYS A N 1
ATOM 941 C CA . LYS A 1 114 ? 1.928 -12.311 -11.567 1.00 96.00 114 LYS A CA 1
ATOM 942 C C . LYS A 1 114 ? 2.964 -12.391 -10.448 1.00 96.00 114 LYS A C 1
ATOM 944 O O . LYS A 1 114 ? 2.594 -12.519 -9.285 1.00 96.00 114 LYS A O 1
ATOM 949 N N . ILE A 1 115 ? 4.247 -12.248 -10.781 1.00 97.44 115 ILE A N 1
ATOM 950 C CA . ILE A 1 115 ? 5.338 -12.289 -9.799 1.00 97.44 115 ILE A CA 1
ATOM 951 C C . ILE A 1 115 ? 5.210 -11.200 -8.722 1.00 97.44 115 ILE A C 1
ATOM 953 O O . ILE A 1 115 ? 5.512 -11.453 -7.559 1.00 97.44 115 ILE A O 1
ATOM 957 N N . TYR A 1 116 ? 4.698 -10.014 -9.071 1.00 97.75 116 TYR A N 1
ATOM 958 C CA . TYR A 1 116 ? 4.497 -8.924 -8.113 1.00 97.75 116 TYR A CA 1
ATOM 959 C C . TYR A 1 116 ? 3.370 -9.235 -7.134 1.00 97.75 116 TYR A C 1
ATOM 961 O O . TYR A 1 116 ? 3.505 -8.942 -5.950 1.00 97.75 116 TYR A O 1
ATOM 969 N N . TYR A 1 117 ? 2.291 -9.860 -7.611 1.00 97.19 117 TYR A N 1
ATOM 970 C CA . TYR A 1 117 ? 1.187 -10.301 -6.758 1.00 97.19 117 TYR A CA 1
ATOM 971 C C . TYR A 1 117 ? 1.618 -11.423 -5.815 1.00 97.19 117 TYR A C 1
ATOM 973 O O . TYR A 1 117 ? 1.396 -11.318 -4.612 1.00 97.19 117 TYR A O 1
ATOM 981 N N . VAL A 1 118 ? 2.287 -12.456 -6.341 1.00 97.88 118 VAL A N 1
ATOM 982 C CA . VAL A 1 118 ? 2.810 -13.570 -5.530 1.00 97.88 118 VAL A CA 1
ATOM 983 C C . VAL A 1 118 ? 3.727 -13.030 -4.438 1.00 97.88 118 VAL A C 1
ATOM 985 O O . VAL A 1 118 ? 3.516 -13.302 -3.257 1.00 97.88 118 VAL A O 1
ATOM 988 N N . LYS A 1 119 ? 4.683 -12.171 -4.807 1.00 97.81 119 LYS A N 1
ATOM 989 C CA . LYS A 1 119 ? 5.624 -11.621 -3.836 1.00 97.81 119 LYS A CA 1
ATOM 990 C C . LYS A 1 119 ? 4.966 -10.679 -2.828 1.00 97.81 119 LYS A C 1
ATOM 992 O O . LYS A 1 119 ? 5.382 -10.642 -1.673 1.00 97.81 119 LYS A O 1
ATOM 997 N N . ALA A 1 120 ? 3.939 -9.929 -3.228 1.00 97.56 120 ALA A N 1
ATOM 998 C CA . ALA A 1 120 ? 3.186 -9.087 -2.305 1.00 97.56 120 ALA A CA 1
ATOM 999 C C . ALA A 1 120 ? 2.439 -9.909 -1.249 1.00 97.56 120 ALA A C 1
ATOM 1001 O O . ALA A 1 120 ? 2.485 -9.550 -0.073 1.00 97.56 120 ALA A O 1
ATOM 1002 N N . VAL A 1 121 ? 1.816 -11.023 -1.651 1.00 97.94 121 VAL A N 1
ATOM 1003 C CA . VAL A 1 121 ? 1.168 -11.964 -0.725 1.00 97.94 121 VAL A CA 1
ATOM 1004 C C . VAL A 1 121 ? 2.193 -12.568 0.231 1.00 97.94 121 VAL A C 1
ATOM 1006 O O . VAL A 1 121 ? 1.973 -12.535 1.436 1.00 97.94 121 VAL A O 1
ATOM 1009 N N . GLU A 1 122 ? 3.340 -13.039 -0.268 1.00 97.69 122 GLU A N 1
ATOM 1010 C CA . GLU A 1 122 ? 4.419 -13.567 0.583 1.00 97.69 122 GLU A CA 1
ATOM 1011 C C . GLU A 1 122 ? 4.881 -12.552 1.637 1.00 97.69 122 GLU A C 1
ATOM 1013 O O . GLU A 1 122 ? 4.956 -12.877 2.821 1.00 97.69 122 GLU A O 1
ATOM 1018 N N . LEU A 1 123 ? 5.180 -11.314 1.223 1.00 96.81 123 LEU A N 1
ATOM 1019 C CA . LEU A 1 123 ? 5.662 -10.263 2.125 1.00 96.81 123 LEU A CA 1
ATOM 1020 C C . LEU A 1 123 ? 4.605 -9.854 3.152 1.00 96.81 123 LEU A C 1
ATOM 1022 O O . LEU A 1 123 ? 4.935 -9.617 4.314 1.00 96.81 123 LEU A O 1
ATOM 1026 N N . HIS A 1 124 ? 3.343 -9.770 2.736 1.00 97.06 124 HIS A N 1
ATOM 1027 C CA . HIS A 1 124 ? 2.241 -9.474 3.641 1.00 97.06 124 HIS A CA 1
ATOM 1028 C C . HIS A 1 124 ? 2.044 -10.597 4.666 1.00 97.06 124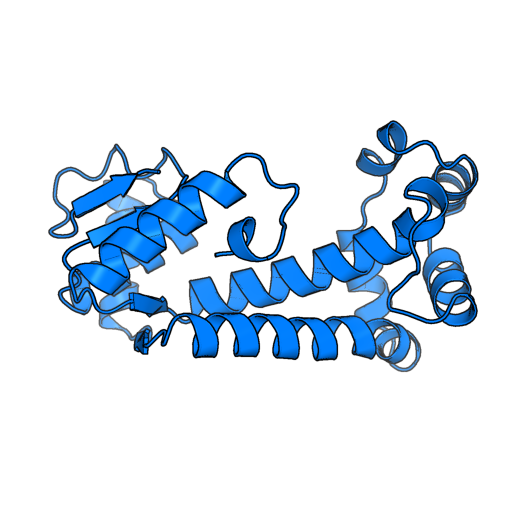 HIS A C 1
ATOM 1030 O O . HIS A 1 124 ? 1.981 -10.318 5.860 1.00 97.06 124 HIS A O 1
ATOM 1036 N N . SER A 1 125 ? 2.020 -11.858 4.228 1.00 96.56 125 SER A N 1
ATOM 1037 C CA . SER A 1 125 ? 1.903 -13.020 5.118 1.00 96.56 125 SER A CA 1
ATOM 1038 C C . SER A 1 125 ? 3.072 -13.113 6.094 1.00 96.56 125 SER A C 1
ATOM 1040 O O . SER A 1 125 ? 2.859 -13.354 7.279 1.00 96.56 125 SER A O 1
ATOM 1042 N N . LEU A 1 126 ? 4.301 -12.855 5.632 1.00 95.44 126 LEU A N 1
ATOM 1043 C CA . LEU A 1 126 ? 5.470 -12.775 6.507 1.00 95.44 126 LEU A CA 1
ATOM 1044 C C . LEU A 1 126 ? 5.269 -11.708 7.588 1.00 95.44 126 LEU A C 1
ATOM 1046 O O . LEU A 1 126 ? 5.466 -11.993 8.764 1.00 95.44 126 LEU A O 1
ATOM 1050 N N . LEU A 1 127 ? 4.832 -10.506 7.206 1.00 94.50 127 LEU A N 1
ATOM 1051 C CA . LEU A 1 127 ? 4.600 -9.407 8.142 1.00 94.50 127 LEU A CA 1
ATOM 1052 C C . LEU A 1 127 ? 3.516 -9.743 9.177 1.00 94.50 127 LEU A C 1
ATOM 1054 O O . LEU A 1 127 ? 3.710 -9.497 10.365 1.00 94.50 127 LEU A O 1
ATOM 1058 N N . VAL A 1 128 ? 2.400 -10.322 8.730 1.00 95.12 128 VAL A N 1
ATOM 1059 C CA . VAL A 1 128 ? 1.287 -10.758 9.58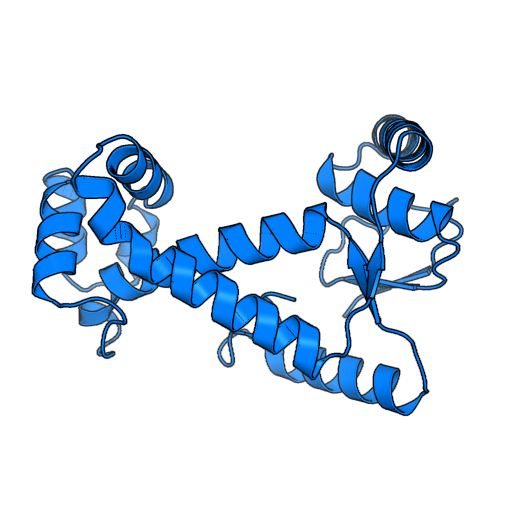6 1.00 95.12 128 VAL A CA 1
ATOM 1060 C C . VAL A 1 128 ? 1.751 -11.804 10.591 1.00 95.12 128 VAL A C 1
ATOM 1062 O O . VAL A 1 128 ? 1.499 -11.652 11.784 1.00 95.12 128 VAL A O 1
ATOM 1065 N N . ASN A 1 129 ? 2.481 -12.819 10.128 1.00 95.06 129 ASN A N 1
ATOM 1066 C CA . ASN A 1 129 ? 2.951 -13.912 10.973 1.00 95.06 129 ASN A CA 1
ATOM 1067 C C . ASN A 1 129 ? 4.036 -13.449 11.951 1.00 95.06 129 ASN A C 1
ATOM 1069 O O . ASN A 1 129 ? 3.981 -13.782 13.130 1.00 95.06 129 ASN A O 1
ATOM 1073 N N . SER A 1 130 ? 5.002 -12.645 11.495 1.00 92.81 130 SER A N 1
ATOM 1074 C CA . SER A 1 130 ? 6.080 -12.129 12.351 1.00 92.81 130 SER A CA 1
ATOM 1075 C C . SER A 1 130 ? 5.575 -11.209 13.462 1.00 92.81 130 SER A C 1
ATOM 1077 O O . SER A 1 130 ? 6.183 -11.155 14.527 1.00 92.81 130 SER A O 1
ATOM 1079 N N . LEU A 1 131 ? 4.480 -10.485 13.225 1.00 93.12 131 LEU A N 1
ATOM 1080 C CA . LEU A 1 131 ? 3.867 -9.595 14.214 1.00 93.12 131 LEU A CA 1
ATOM 1081 C C . LEU A 1 131 ? 2.691 -10.241 14.963 1.00 93.12 131 LEU A C 1
ATOM 1083 O O . LEU A 1 131 ? 2.107 -9.589 15.825 1.00 93.12 131 LEU A O 1
ATOM 1087 N N . ASN A 1 132 ? 2.341 -11.492 14.640 1.00 94.38 132 ASN A N 1
ATOM 1088 C CA . ASN A 1 132 ? 1.173 -12.196 15.170 1.00 94.38 132 ASN A CA 1
ATOM 1089 C C . ASN A 1 132 ? -0.119 -11.349 15.089 1.00 94.38 132 ASN A C 1
ATOM 1091 O O . ASN A 1 132 ? -0.851 -11.204 16.072 1.00 94.38 132 ASN A O 1
ATOM 1095 N N . LEU A 1 133 ? -0.358 -10.722 13.928 1.00 95.81 133 LEU A N 1
ATOM 1096 C CA . LEU A 1 133 ? -1.487 -9.806 13.735 1.00 95.81 133 LEU A CA 1
ATOM 1097 C C . LEU A 1 133 ? -2.810 -10.570 13.719 1.00 95.81 133 LEU A C 1
ATOM 1099 O O . LEU A 1 133 ? -2.982 -11.528 12.965 1.00 95.81 133 LEU A O 1
ATOM 1103 N N . LYS A 1 134 ? -3.776 -10.083 14.496 1.00 95.88 134 LYS A N 1
ATOM 1104 C CA . LYS A 1 134 ? -5.161 -10.560 14.478 1.00 95.88 134 LYS A CA 1
ATOM 1105 C C . LYS A 1 134 ? -5.999 -9.716 13.520 1.00 95.88 134 LYS A C 1
ATOM 1107 O O . LYS A 1 134 ? -5.843 -8.497 13.468 1.00 95.88 134 LYS A O 1
ATOM 1112 N N . TYR A 1 135 ? -6.900 -10.354 12.780 1.00 95.50 135 TYR A N 1
ATOM 1113 C CA . TYR A 1 135 ? -7.787 -9.658 11.849 1.00 95.50 135 TYR A CA 1
ATOM 1114 C C . TYR A 1 135 ? -9.071 -9.202 12.536 1.00 95.50 135 TYR A C 1
ATOM 1116 O O . TYR A 1 135 ? -9.678 -9.954 13.297 1.00 95.50 135 TYR A O 1
ATOM 1124 N N . LEU A 1 136 ? -9.483 -7.978 12.224 1.00 96.00 136 LEU A N 1
ATOM 1125 C CA . LEU A 1 136 ? -10.778 -7.414 12.572 1.00 96.00 136 LEU A CA 1
ATOM 1126 C C . LEU A 1 136 ? -11.595 -7.248 11.295 1.00 96.00 136 LEU A C 1
ATOM 1128 O O . LEU A 1 136 ? -11.192 -6.520 10.385 1.00 96.00 136 LEU A O 1
ATOM 1132 N N . SER A 1 137 ? -12.741 -7.919 11.246 1.00 92.81 137 SER A N 1
ATOM 1133 C CA . SER A 1 137 ? -13.648 -7.831 10.109 1.00 92.81 137 SER A CA 1
ATOM 1134 C C . SER A 1 137 ? -14.488 -6.562 10.165 1.00 92.81 137 SER A C 1
ATOM 1136 O O . SER A 1 137 ? -14.939 -6.141 11.233 1.00 92.81 137 SER A O 1
ATOM 1138 N N . ILE A 1 138 ? -14.739 -5.978 8.998 1.00 94.25 138 ILE A N 1
ATOM 1139 C CA . ILE A 1 138 ? -15.626 -4.822 8.862 1.00 94.25 138 ILE A CA 1
ATOM 1140 C C . ILE A 1 138 ? -17.051 -5.304 8.614 1.00 94.25 138 ILE A C 1
ATOM 1142 O O . ILE A 1 138 ? -17.359 -5.907 7.587 1.00 94.25 138 ILE A O 1
ATOM 1146 N N . ASP A 1 139 ? -17.937 -4.997 9.557 1.00 94.44 139 ASP A N 1
ATOM 1147 C CA . ASP A 1 139 ? -19.360 -5.307 9.476 1.00 94.44 139 ASP A CA 1
ATOM 1148 C C . ASP A 1 139 ? -20.219 -4.053 9.238 1.00 94.44 139 ASP A C 1
ATOM 1150 O O . ASP A 1 139 ? -19.735 -2.922 9.129 1.00 94.44 139 ASP A O 1
ATOM 1154 N N . ARG A 1 140 ? -21.542 -4.243 9.170 1.00 96.19 140 ARG A N 1
ATOM 1155 C CA . ARG A 1 140 ? -22.491 -3.142 8.958 1.00 96.19 140 ARG A CA 1
ATOM 1156 C C . ARG A 1 140 ? -22.396 -2.055 10.034 1.00 96.19 140 ARG A C 1
ATOM 1158 O O . ARG A 1 140 ? -22.516 -0.879 9.704 1.00 96.19 140 ARG A O 1
ATOM 1165 N N . LYS A 1 141 ? -22.167 -2.420 11.298 1.00 95.38 141 LYS A N 1
ATOM 1166 C CA . LYS A 1 141 ? -22.068 -1.437 12.386 1.00 95.38 141 LYS A CA 1
ATOM 1167 C C . LYS A 1 141 ? -20.798 -0.602 12.255 1.00 95.38 141 LYS A C 1
ATOM 1169 O O . LYS A 1 141 ? -20.848 0.612 12.431 1.00 95.38 141 LYS A O 1
ATOM 1174 N N . THR A 1 142 ? -19.700 -1.232 11.849 1.00 96.19 142 THR A N 1
ATOM 1175 C CA . THR A 1 142 ? -18.451 -0.546 11.501 1.00 96.19 142 THR A CA 1
ATOM 1176 C C . THR A 1 142 ? -18.665 0.451 10.360 1.00 96.19 142 THR A C 1
ATOM 1178 O O . THR A 1 142 ? -18.219 1.593 10.445 1.00 96.19 142 THR A O 1
ATOM 1181 N N . VAL A 1 143 ? -19.398 0.055 9.313 1.00 97.19 143 VAL A N 1
ATOM 1182 C CA . VAL A 1 143 ? -19.745 0.931 8.178 1.00 97.19 143 VAL A CA 1
ATOM 1183 C C . VAL A 1 143 ? -20.567 2.142 8.628 1.00 97.19 143 VAL A C 1
ATOM 1185 O O . VAL A 1 143 ? -20.305 3.265 8.192 1.00 97.19 143 VAL A O 1
ATOM 1188 N N . ASP A 1 144 ? -21.569 1.940 9.480 1.00 97.44 144 ASP A N 1
ATOM 1189 C CA . ASP A 1 144 ? -22.441 3.027 9.930 1.00 97.44 144 ASP A CA 1
ATOM 1190 C C . ASP A 1 144 ? -21.692 4.017 10.839 1.00 97.44 144 ASP A C 1
ATOM 1192 O O . ASP A 1 144 ? -21.833 5.231 10.666 1.00 97.44 144 ASP A O 1
ATOM 1196 N N . LEU A 1 145 ? -20.804 3.520 11.708 1.00 95.75 145 LEU A N 1
ATOM 1197 C CA . LEU A 1 145 ? -19.917 4.361 12.515 1.00 95.75 145 LEU A CA 1
ATOM 1198 C C . LEU A 1 145 ? -18.895 5.121 11.650 1.00 95.75 145 LEU A C 1
ATOM 1200 O O . LEU A 1 145 ? -18.680 6.315 11.854 1.00 95.75 145 LEU A O 1
ATOM 1204 N N . ALA A 1 146 ? -18.326 4.486 10.620 1.00 96.50 146 ALA A N 1
ATOM 1205 C CA . ALA A 1 146 ? -17.418 5.154 9.686 1.00 96.50 146 ALA A CA 1
ATOM 1206 C C . ALA A 1 146 ? -18.109 6.320 8.961 1.00 96.50 146 ALA A C 1
ATOM 1208 O O . ALA A 1 146 ? -17.560 7.418 8.888 1.00 96.50 146 ALA A O 1
ATOM 1209 N N . LYS A 1 147 ? -19.350 6.132 8.487 1.00 97.44 147 LYS A N 1
ATOM 1210 C CA . LYS A 1 147 ? -20.143 7.216 7.875 1.00 97.44 147 LYS A CA 1
ATOM 1211 C C . LYS A 1 147 ? -20.388 8.372 8.842 1.00 97.44 147 LYS A C 1
ATOM 1213 O O . LYS A 1 147 ? -20.428 9.521 8.402 1.00 97.44 147 LYS A O 1
ATOM 1218 N N . GLN A 1 148 ? -20.578 8.089 10.131 1.00 95.12 148 GLN A N 1
ATOM 1219 C CA . GLN A 1 148 ? -20.696 9.136 11.141 1.00 95.12 148 GLN A CA 1
ATOM 1220 C C . GLN A 1 148 ? -19.390 9.925 11.253 1.00 95.12 148 GLN A C 1
ATOM 1222 O O . GLN A 1 148 ? -19.434 11.151 11.172 1.00 95.12 148 GLN A O 1
ATOM 1227 N N . TYR A 1 149 ? -18.238 9.253 11.355 1.00 94.19 149 TYR A N 1
ATOM 1228 C CA . TYR A 1 149 ? -16.951 9.949 11.422 1.00 94.19 149 TYR A CA 1
ATOM 1229 C C . TYR A 1 149 ? -16.654 10.783 10.181 1.00 94.19 149 TYR A C 1
ATOM 1231 O O . TYR A 1 149 ? -16.209 11.922 10.311 1.00 94.19 149 TYR A O 1
ATOM 1239 N N . MET A 1 150 ? -16.974 10.273 8.991 1.00 94.62 150 MET A N 1
ATOM 1240 C CA . MET A 1 150 ? -16.851 11.042 7.753 1.00 94.62 150 MET A CA 1
ATOM 1241 C C . MET A 1 150 ? -17.664 12.340 7.808 1.00 94.62 150 MET A C 1
ATOM 1243 O O . MET A 1 150 ? -17.183 13.385 7.387 1.00 94.62 150 MET A O 1
ATOM 1247 N N . LYS A 1 151 ? -18.896 12.294 8.330 1.00 94.12 151 LYS A N 1
ATOM 1248 C CA . LYS A 1 151 ? -19.766 13.475 8.420 1.00 94.12 151 LYS A CA 1
ATOM 1249 C C . LYS A 1 151 ? -19.3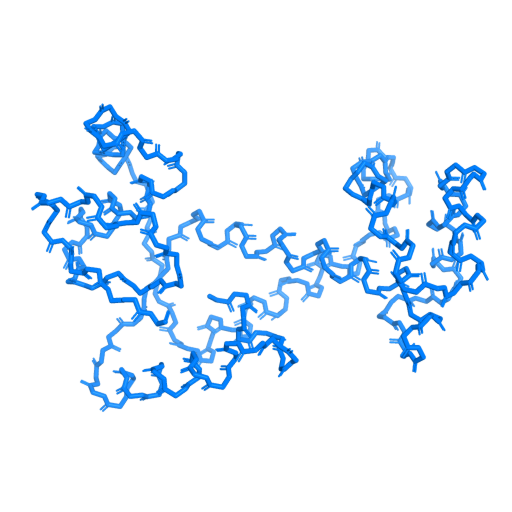23 14.451 9.508 1.00 94.12 151 LYS A C 1
ATOM 1251 O O . LYS A 1 151 ? -19.329 15.652 9.274 1.00 94.12 151 LYS A O 1
ATOM 1256 N N . GLU A 1 152 ? -18.976 13.945 10.689 1.00 93.25 152 GLU A N 1
ATOM 1257 C CA . GLU A 1 152 ? -18.672 14.775 11.861 1.00 93.25 152 GLU A CA 1
ATOM 1258 C C . GLU A 1 152 ? -17.264 15.381 11.796 1.00 93.25 152 GLU A C 1
ATOM 1260 O O . GLU A 1 152 ? -17.076 16.532 12.182 1.00 93.25 152 GLU A O 1
ATOM 1265 N N . TYR A 1 153 ? -16.287 14.633 11.277 1.00 91.38 153 TYR A N 1
ATOM 1266 C CA . TYR A 1 153 ? -14.871 15.018 11.290 1.00 91.38 153 TYR A CA 1
ATOM 1267 C C . TYR A 1 153 ? -14.283 15.250 9.894 1.00 91.38 153 TYR A C 1
ATOM 1269 O O . TYR A 1 153 ? -13.091 15.527 9.789 1.00 91.38 153 TYR A O 1
ATOM 1277 N N . MET A 1 154 ? -15.087 15.135 8.826 1.00 91.19 154 MET A N 1
ATOM 1278 C CA . MET A 1 154 ? -14.637 15.264 7.427 1.00 91.19 154 MET A CA 1
ATOM 1279 C C . MET A 1 154 ? -13.445 14.355 7.089 1.00 91.19 154 MET A C 1
ATOM 1281 O O . MET A 1 154 ? -12.594 14.692 6.266 1.00 91.19 154 MET A O 1
ATOM 1285 N N . MET A 1 155 ? -13.373 13.195 7.742 1.00 90.44 155 MET A N 1
ATOM 1286 C CA . MET A 1 155 ? -12.290 12.238 7.555 1.00 90.44 155 MET A CA 1
ATOM 1287 C C . MET A 1 155 ? -12.388 11.528 6.205 1.00 90.44 155 MET A C 1
ATOM 1289 O O . MET A 1 155 ? -13.478 11.324 5.660 1.00 90.44 155 MET A O 1
ATOM 1293 N N . SER A 1 156 ? -11.234 11.097 5.686 1.00 93.00 156 SER A N 1
ATOM 1294 C CA . SER A 1 156 ? -11.192 10.246 4.499 1.00 93.00 156 SER A CA 1
ATOM 1295 C C . SER A 1 156 ? -11.941 8.933 4.753 1.00 93.00 156 SER A C 1
ATOM 1297 O O . SER A 1 156 ? -12.128 8.507 5.899 1.00 93.00 156 SER A O 1
ATOM 1299 N N . VAL A 1 157 ? -12.386 8.278 3.678 1.00 94.88 157 VAL A N 1
ATOM 1300 C CA . VAL A 1 157 ? -13.147 7.024 3.770 1.00 94.88 157 VAL A CA 1
ATOM 1301 C C . VAL A 1 157 ? -12.365 5.981 4.571 1.00 94.88 157 VAL A C 1
ATOM 1303 O O . VAL A 1 157 ? -12.881 5.456 5.555 1.00 94.88 157 VAL A O 1
ATOM 1306 N N . ASN A 1 158 ? -11.114 5.715 4.194 1.00 94.94 158 ASN A N 1
ATOM 1307 C CA . ASN A 1 158 ? -10.319 4.641 4.790 1.00 94.94 158 ASN A CA 1
ATOM 1308 C C . ASN A 1 158 ? -9.960 4.945 6.249 1.00 94.94 158 ASN A C 1
ATOM 1310 O O . ASN A 1 158 ? -10.155 4.083 7.105 1.00 94.94 158 ASN A O 1
ATOM 1314 N N . ASP A 1 159 ? -9.577 6.188 6.556 1.00 93.94 159 ASP A N 1
ATOM 1315 C CA . ASP A 1 159 ? -9.287 6.609 7.933 1.00 93.94 159 ASP A CA 1
ATOM 1316 C C . ASP A 1 159 ? -10.515 6.472 8.838 1.00 93.94 159 ASP A C 1
ATOM 1318 O O . ASP A 1 159 ? -10.414 6.005 9.975 1.00 93.94 159 ASP A O 1
ATOM 1322 N N . SER A 1 160 ? -11.697 6.814 8.315 1.00 94.88 160 SER A N 1
ATOM 1323 C CA . SER A 1 160 ? -12.963 6.648 9.034 1.00 94.88 160 SER A CA 1
ATOM 1324 C C . SER A 1 160 ? -13.253 5.178 9.331 1.00 94.88 160 SER A C 1
ATOM 1326 O O . SER A 1 160 ? -13.672 4.849 10.441 1.00 94.88 160 SER A O 1
ATOM 1328 N N . TYR A 1 161 ? -12.993 4.278 8.375 1.00 96.56 161 TYR A N 1
ATOM 1329 C CA . TYR A 1 161 ? -13.122 2.834 8.589 1.00 96.56 161 TYR A CA 1
ATOM 1330 C C . TYR A 1 161 ? -12.127 2.302 9.617 1.00 96.56 161 TYR A C 1
ATOM 1332 O O . TYR A 1 161 ? -12.493 1.447 10.421 1.00 96.56 161 TYR A O 1
ATOM 1340 N N . HIS A 1 162 ? -10.888 2.792 9.626 1.00 94.81 162 HIS A N 1
ATOM 1341 C CA . HIS A 1 162 ? -9.881 2.345 10.585 1.00 94.81 162 HIS A CA 1
ATOM 1342 C C . HIS A 1 162 ? -10.287 2.642 12.028 1.00 94.81 162 HIS A C 1
ATOM 1344 O O . HIS A 1 162 ? -10.247 1.743 12.870 1.00 94.81 162 HIS A O 1
ATOM 1350 N N . ILE A 1 163 ? -10.740 3.868 12.294 1.00 94.88 163 ILE A N 1
ATOM 1351 C CA . ILE A 1 163 ? -11.169 4.278 13.636 1.00 94.88 163 ILE A CA 1
ATOM 1352 C C . ILE A 1 163 ? -12.492 3.626 14.016 1.00 94.88 163 ILE A C 1
ATOM 1354 O O . ILE A 1 163 ? -12.607 3.114 15.125 1.00 94.88 163 ILE A O 1
ATOM 1358 N N . ALA A 1 164 ? -13.461 3.555 13.101 1.00 95.50 164 ALA A N 1
ATOM 1359 C CA . ALA A 1 164 ? -14.722 2.864 13.360 1.00 95.50 164 ALA A CA 1
ATOM 1360 C C . ALA A 1 164 ? -14.513 1.388 13.698 1.00 95.50 164 ALA A C 1
ATOM 1362 O O . ALA A 1 164 ? -15.109 0.883 14.646 1.00 95.50 164 ALA A O 1
ATOM 1363 N N . CYS A 1 165 ? -13.638 0.705 12.959 1.00 96.44 165 CYS A N 1
ATOM 1364 C CA . CYS A 1 165 ? -13.325 -0.695 13.213 1.00 96.44 165 CYS A CA 1
ATOM 1365 C C . CYS A 1 165 ? -12.642 -0.869 14.572 1.00 96.44 165 CYS A C 1
ATOM 1367 O O . CYS A 1 165 ? -12.968 -1.806 15.299 1.00 96.44 165 CYS A O 1
ATOM 1369 N N . ALA A 1 166 ? -11.716 0.027 14.923 1.00 95.31 166 ALA A N 1
ATOM 1370 C CA . ALA A 1 166 ? -11.054 0.015 16.221 1.00 95.31 166 ALA A CA 1
ATOM 1371 C C . ALA A 1 166 ? -12.056 0.249 17.364 1.00 95.31 166 ALA A C 1
ATOM 1373 O O . ALA A 1 166 ? -12.114 -0.549 18.296 1.00 95.31 166 ALA A O 1
ATOM 1374 N N . GLU A 1 167 ? -12.894 1.282 17.269 1.00 94.75 167 GLU A N 1
ATOM 1375 C CA . GLU A 1 167 ? -13.855 1.627 18.318 1.00 94.75 167 GLU A CA 1
ATOM 1376 C C . GLU A 1 167 ? -14.917 0.540 18.504 1.00 94.75 167 GLU A C 1
ATOM 1378 O O . GLU A 1 167 ? -15.187 0.127 19.631 1.00 94.75 167 GLU A O 1
ATOM 1383 N N . TYR A 1 168 ? -15.475 0.023 17.408 1.00 94.88 168 TYR A N 1
ATOM 1384 C CA . TYR A 1 168 ? -16.490 -1.028 17.455 1.00 94.88 168 TYR A CA 1
ATOM 1385 C C . TYR A 1 168 ? -15.969 -2.328 18.087 1.00 94.88 168 TYR A C 1
ATOM 1387 O O . TYR A 1 168 ? -16.699 -2.999 18.816 1.00 94.88 168 TYR A O 1
ATOM 1395 N N . ASN A 1 169 ? -14.693 -2.655 17.865 1.00 94.88 169 ASN A N 1
ATOM 1396 C CA . ASN A 1 169 ? -14.039 -3.831 18.446 1.00 94.88 169 ASN A CA 1
ATOM 1397 C C . ASN A 1 169 ? -13.372 -3.548 19.806 1.00 94.88 169 ASN A C 1
ATOM 1399 O O . ASN A 1 169 ? -12.594 -4.371 20.284 1.00 94.88 169 ASN A O 1
ATOM 1403 N N . ASN A 1 170 ? -13.670 -2.409 20.445 1.00 94.12 170 ASN A N 1
ATOM 1404 C CA . ASN A 1 170 ? -13.106 -1.994 21.737 1.00 94.12 170 ASN A CA 1
ATOM 1405 C C . ASN A 1 170 ? -11.566 -1.963 21.764 1.00 94.12 170 ASN A C 1
ATOM 1407 O O . ASN A 1 170 ? -10.943 -2.246 22.788 1.00 94.12 170 ASN A O 1
ATOM 1411 N N . ILE A 1 171 ? -10.936 -1.619 20.642 1.00 95.75 171 ILE A N 1
ATOM 1412 C CA . ILE A 1 171 ? -9.489 -1.431 20.569 1.00 95.75 171 ILE A CA 1
ATOM 1413 C C . ILE A 1 171 ? -9.125 -0.121 21.265 1.00 95.75 171 ILE A C 1
ATOM 1415 O O . ILE A 1 171 ? -9.622 0.946 20.915 1.00 95.75 171 ILE A O 1
ATOM 1419 N N . ASN A 1 172 ? -8.226 -0.196 22.246 1.00 92.94 172 ASN A N 1
ATOM 1420 C CA . ASN A 1 172 ? -7.858 0.965 23.058 1.00 92.94 172 ASN A CA 1
ATOM 1421 C C . ASN A 1 172 ? -6.990 1.975 22.304 1.00 92.94 172 ASN A C 1
ATOM 1423 O O . ASN A 1 172 ? -7.096 3.172 22.555 1.00 92.94 172 ASN A O 1
ATOM 1427 N N . TYR A 1 173 ? -6.124 1.495 21.409 1.00 93.56 173 TYR A N 1
ATOM 1428 C CA . TYR A 1 173 ? -5.079 2.301 20.788 1.00 93.56 173 TYR A CA 1
ATOM 1429 C C . TYR A 1 173 ? -5.068 2.153 19.270 1.00 93.56 173 TYR A C 1
ATOM 1431 O O . TYR A 1 173 ? -5.083 1.037 18.750 1.00 93.56 173 TYR A O 1
ATOM 1439 N N . PHE A 1 174 ? -4.956 3.273 18.559 1.00 94.50 174 PHE A N 1
ATOM 1440 C CA . PHE A 1 174 ? -4.724 3.294 17.118 1.00 94.50 174 PHE A CA 1
ATOM 1441 C C . PHE A 1 174 ? -3.346 3.871 16.814 1.00 94.50 174 PHE A C 1
ATOM 1443 O O . PHE A 1 174 ? -3.077 5.036 17.097 1.00 94.50 174 PHE A O 1
ATOM 1450 N N . ILE A 1 175 ? -2.467 3.045 16.249 1.00 93.31 175 ILE A N 1
ATOM 1451 C CA . ILE A 1 175 ? -1.076 3.411 15.971 1.00 93.31 175 ILE A CA 1
ATOM 1452 C C . ILE A 1 175 ? -0.971 3.941 14.544 1.00 93.31 175 ILE A C 1
ATOM 1454 O O . ILE A 1 175 ? -1.326 3.236 13.599 1.00 93.31 175 ILE A O 1
ATOM 1458 N N . THR A 1 176 ? -0.439 5.149 14.374 1.00 93.06 176 THR A N 1
ATOM 1459 C CA . THR A 1 176 ? -0.334 5.787 13.055 1.00 93.06 176 THR A CA 1
ATOM 1460 C C . THR A 1 176 ? 0.891 6.695 12.928 1.00 93.06 176 THR A C 1
ATOM 1462 O O . THR A 1 176 ? 1.442 7.160 13.922 1.00 93.06 176 THR A O 1
ATOM 1465 N N . LEU A 1 177 ? 1.316 6.947 11.689 1.00 91.75 177 LEU A N 1
ATOM 1466 C CA . LEU A 1 177 ? 2.275 8.006 11.343 1.00 91.75 177 LEU A CA 1
ATOM 1467 C C . LEU A 1 177 ? 1.559 9.304 10.923 1.00 91.75 177 LEU A C 1
ATOM 1469 O O . LEU A 1 177 ? 2.177 10.372 10.869 1.00 91.75 177 LEU A O 1
ATOM 1473 N N . ASP A 1 178 ? 0.259 9.230 10.642 1.00 88.62 178 ASP A N 1
ATOM 1474 C CA . ASP A 1 178 ? -0.508 10.319 10.049 1.00 88.62 178 ASP A CA 1
ATOM 1475 C C . ASP A 1 178 ? -0.973 11.322 11.107 1.00 88.62 178 ASP A C 1
ATOM 1477 O O . ASP A 1 178 ? -1.312 10.990 12.244 1.00 88.62 178 ASP A O 1
ATOM 1481 N N . SER A 1 179 ? -0.971 12.603 10.742 1.00 86.94 179 SER A N 1
ATOM 1482 C CA . SER A 1 179 ? -1.469 13.685 11.602 1.00 86.94 179 SER A CA 1
ATOM 1483 C C . SER A 1 179 ? -2.981 13.875 11.551 1.00 86.94 179 SER A C 1
ATOM 1485 O O . SER A 1 179 ? -3.506 14.637 12.363 1.00 86.94 179 SER A O 1
ATOM 1487 N N . ASP A 1 180 ? -3.665 13.209 10.628 1.00 84.25 180 A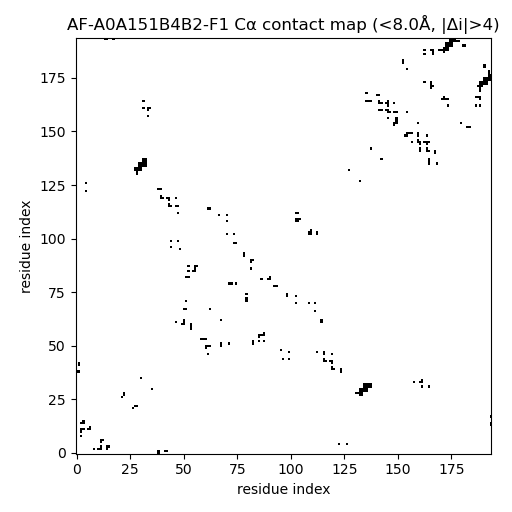SP A N 1
ATOM 1488 C CA . ASP A 1 180 ? -5.043 13.540 10.252 1.00 84.25 180 ASP A CA 1
ATOM 1489 C C . ASP A 1 180 ? -6.058 13.142 11.336 1.00 84.25 180 ASP A C 1
ATOM 1491 O O . ASP A 1 180 ? -7.139 13.715 11.448 1.00 84.25 180 ASP A O 1
ATOM 1495 N N . PHE A 1 181 ? -5.653 12.259 12.249 1.00 86.19 181 PHE A N 1
ATOM 1496 C CA . PHE A 1 181 ? -6.456 11.797 13.380 1.00 86.19 181 PHE A CA 1
ATOM 1497 C C . PHE A 1 181 ? -6.511 12.784 14.561 1.00 86.19 181 PHE A C 1
ATOM 1499 O O . PHE A 1 181 ? -7.229 12.545 15.529 1.00 86.19 181 PHE A O 1
ATOM 1506 N N . LYS A 1 182 ? -5.794 13.918 14.510 1.00 77.94 182 LYS A N 1
ATOM 1507 C CA . LYS A 1 182 ? -5.763 14.913 15.606 1.00 77.94 182 LYS A CA 1
ATOM 1508 C C . LYS A 1 182 ? -7.124 15.548 15.915 1.00 77.94 182 LYS A C 1
ATOM 1510 O O . LYS A 1 182 ? -7.325 16.037 17.024 1.00 77.94 182 LYS A O 1
ATOM 1515 N N . ALA A 1 183 ? -8.038 15.583 14.946 1.00 74.44 183 ALA A N 1
ATOM 1516 C CA . ALA A 1 183 ? -9.353 16.205 15.104 1.00 74.44 183 ALA A CA 1
ATOM 1517 C C . ALA A 1 183 ? -10.377 15.314 15.839 1.00 74.44 183 ALA A C 1
ATOM 1519 O O . ALA A 1 183 ? -11.438 15.805 16.230 1.00 74.44 183 ALA A O 1
ATOM 1520 N N . LEU A 1 184 ? -10.069 14.029 16.060 1.00 82.62 184 LEU A N 1
ATOM 1521 C CA . LEU A 1 184 ? -10.956 13.073 16.727 1.00 82.62 184 LEU A CA 1
ATOM 1522 C C . LEU A 1 184 ? -11.007 13.325 18.234 1.00 82.62 184 LEU A C 1
ATOM 1524 O O . LEU A 1 184 ? -10.211 12.796 19.003 1.00 82.62 184 LEU A O 1
ATOM 1528 N N . LYS A 1 185 ? -11.975 14.136 18.665 1.00 75.06 185 LYS A N 1
ATOM 1529 C CA . LYS A 1 185 ? -12.141 14.491 20.083 1.00 75.06 185 LYS A CA 1
ATOM 1530 C C . LYS A 1 185 ? -13.049 13.544 20.867 1.00 75.06 185 LYS A C 1
ATOM 1532 O O . LYS A 1 185 ? -12.929 13.492 22.084 1.00 75.06 185 LYS A O 1
ATOM 1537 N N . LYS A 1 186 ? -13.971 12.837 20.203 1.00 78.81 186 LYS A N 1
ATOM 1538 C CA . LYS A 1 186 ? -14.973 11.983 20.874 1.00 78.81 186 LYS A CA 1
ATOM 1539 C C . LYS A 1 186 ? -14.777 10.485 20.652 1.00 78.81 186 LYS A C 1
ATOM 1541 O O . LYS A 1 186 ? -15.614 9.710 21.104 1.00 78.81 186 LYS A O 1
ATOM 1546 N N . SER A 1 187 ? -13.725 10.073 19.945 1.00 83.75 187 SER A N 1
ATOM 1547 C CA . SER A 1 187 ? -13.459 8.642 19.798 1.00 83.75 187 SER A CA 1
ATOM 1548 C C . SER A 1 187 ? -13.012 8.051 21.132 1.00 83.75 187 SER A C 1
ATOM 1550 O O . SER A 1 187 ? -12.265 8.683 21.881 1.00 83.75 187 SER A O 1
ATOM 1552 N N . LYS A 1 188 ? -13.448 6.825 21.416 1.00 88.44 188 LYS A N 1
ATOM 1553 C CA . LYS A 1 188 ? -12.957 6.032 22.553 1.00 88.44 188 LYS A CA 1
ATOM 1554 C C . LYS A 1 188 ? -11.555 5.472 22.306 1.00 88.44 188 LYS A C 1
ATOM 1556 O O . LYS A 1 188 ? -10.931 4.969 23.237 1.00 88.44 188 LYS A O 1
ATOM 1561 N N . VAL A 1 189 ? -11.074 5.539 21.066 1.00 92.31 189 VAL A N 1
ATOM 1562 C CA . VAL A 1 189 ? -9.769 5.029 20.654 1.00 92.31 189 VAL A CA 1
ATOM 1563 C C . VAL A 1 189 ? -8.714 6.109 20.858 1.00 92.31 189 VAL A C 1
ATOM 1565 O O . VAL A 1 189 ? -8.821 7.218 20.334 1.00 92.31 189 VAL A O 1
ATOM 1568 N N . ILE A 1 190 ? -7.661 5.778 21.598 1.00 91.44 190 ILE A N 1
ATOM 1569 C CA . ILE A 1 190 ? -6.537 6.676 21.848 1.00 91.44 190 ILE A CA 1
ATOM 1570 C C . ILE A 1 190 ? -5.581 6.608 20.657 1.00 91.44 190 ILE A C 1
ATOM 1572 O O . ILE A 1 190 ? -5.033 5.553 20.332 1.00 91.44 190 ILE A O 1
ATOM 1576 N N . ILE A 1 191 ? -5.350 7.746 20.009 1.00 92.44 191 ILE A N 1
ATOM 1577 C CA . ILE A 1 191 ? -4.421 7.831 18.881 1.00 92.44 191 ILE A CA 1
ATOM 1578 C C . ILE A 1 191 ? -2.979 7.858 19.400 1.00 92.44 191 ILE A C 1
ATOM 1580 O O . ILE A 1 191 ? -2.577 8.787 20.101 1.00 92.44 191 ILE A O 1
ATOM 1584 N N . LEU A 1 192 ? -2.186 6.859 19.018 1.00 89.94 192 LEU A N 1
ATOM 1585 C CA . LEU A 1 192 ? -0.753 6.767 19.288 1.00 89.94 192 LEU A CA 1
ATOM 1586 C C . LEU A 1 192 ? 0.026 7.113 18.018 1.00 89.94 192 LEU A C 1
ATOM 1588 O O . LEU A 1 192 ? 0.216 6.274 17.134 1.00 89.94 192 LEU A O 1
ATOM 1592 N N . LYS A 1 193 ? 0.479 8.364 17.924 1.00 90.75 193 LYS A N 1
ATOM 1593 C CA . LYS A 1 193 ? 1.302 8.809 16.800 1.00 90.75 193 LYS A CA 1
ATOM 1594 C C . LYS A 1 193 ? 2.779 8.453 17.014 1.00 90.75 193 LYS A C 1
ATOM 1596 O O . LYS A 1 193 ? 3.322 8.746 18.077 1.00 90.75 193 LYS A O 1
ATOM 1601 N N . ILE A 1 194 ? 3.408 7.883 15.984 1.00 88.06 194 ILE A N 1
ATOM 1602 C CA . ILE A 1 194 ? 4.866 7.682 15.848 1.00 88.06 194 ILE A CA 1
ATOM 1603 C C . ILE A 1 194 ? 5.469 8.805 14.980 1.00 88.06 194 ILE A C 1
ATOM 1605 O O . ILE A 1 194 ? 4.768 9.325 14.084 1.00 88.06 194 ILE A O 1
#

pLDDT: mean 93.92, std 3.93, range [74.44, 97.94]

Nearest PDB structures (foldseek):
  7vwo-assembly3_I  TM=7.143E-01  e=1.510E-01  Mycobacterium tuberculosis H37Rv
  7by2-assembly1_B-2  TM=7.677E-01  e=2.252E-01  Klebsiella pneumoniae
  8wmm-assembly1_G  TM=5.210E-01  e=2.038E-01  Chryseobacterium
  4xgr-assembly1_A  TM=6.190E-01 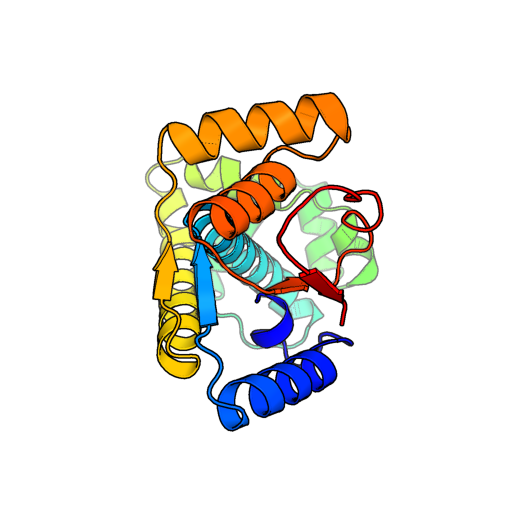 e=9.129E-01  Mycobacterium tuberculosis H37Rv
  4xgq-assembly2_G  TM=4.727E-01  e=5.538E-01  Mycobacterium tuberculosis H37Rv

InterPro domains:
  IPR002716 PIN domain [PF01850] (119-185)
  IPR029060 PIN-like domain superfamily [SSF88723] (120-185)

Solvent-accessible surface area (backbone atoms only — not comparable to full-atom values): 11166 Å² total; per-residue (Å²): 115,70,48,72,79,34,83,87,38,90,59,17,68,60,54,53,52,55,49,51,53,42,50,75,69,68,53,87,44,73,45,38,61,64,60,53,53,50,47,41,53,49,45,24,52,48,49,51,53,47,42,76,37,13,81,52,70,74,46,87,48,88,62,55,71,68,53,50,50,57,56,51,65,75,45,57,76,68,52,45,50,50,58,72,66,43,48,71,86,57,53,82,77,49,65,58,67,62,52,54,58,58,37,58,73,34,87,76,51,29,62,74,48,45,64,34,52,55,50,21,52,52,54,49,52,50,52,38,61,77,60,60,50,41,81,45,84,81,48,72,67,27,52,54,45,13,55,47,39,28,70,77,68,69,41,55,72,66,62,17,41,54,52,20,43,32,45,74,69,70,36,60,66,45,79,40,76,66,73,80,66,76,76,64,82,84,62,83,41,44,77,44,75,102